Protein AF-A2FLR3-F1 (afdb_monomer_lite)

Organism: Trichomonas vaginalis (strain ATCC PRA-98 / G3) (NCBI:txid412133)

pLDDT: mean 77.55, std 14.6, range [43.09, 94.75]

Foldseek 3Di:
DPDWDFDVVCCVPPAAALQCCVPPQVVPDPPPDADVQKDKAWQWKDAPPDDIDGSVRSPDPVRGGGGRLQIKIKIFTDHPNDGPWIWIQHNRIIDTDDDPVRVVVVVVVVVVVVVVVVVVVVVQQWDADPVQGIAGDDDPPDDDPDPRPDPVNVVCVVVVVVVVVVVVVVVVQVVCVVVPHHDD

Structure (mmCIF, N/CA/C/O backbone):
data_AF-A2FLR3-F1
#
_entry.id   AF-A2FLR3-F1
#
loop_
_atom_site.group_PDB
_atom_site.id
_atom_site.type_symbol
_atom_site.label_atom_id
_atom_site.label_alt_id
_atom_site.label_comp_id
_atom_site.label_asym_id
_atom_site.label_entity_id
_atom_site.label_seq_id
_atom_site.pdbx_PDB_ins_code
_atom_site.Cartn_x
_atom_site.Cartn_y
_atom_site.Cartn_z
_atom_site.occupancy
_atom_site.B_iso_or_equiv
_atom_site.auth_seq_id
_atom_site.auth_comp_id
_atom_site.auth_asym_id
_atom_site.auth_atom_id
_atom_site.pdbx_PDB_model_num
ATOM 1 N N . MET A 1 1 ? 11.514 -4.365 -0.096 1.00 46.22 1 MET A N 1
ATOM 2 C CA . MET A 1 1 ? 10.081 -4.037 0.015 1.00 46.22 1 MET A CA 1
ATOM 3 C C . MET A 1 1 ? 9.521 -4.965 1.061 1.00 46.22 1 MET A C 1
ATOM 5 O O . MET A 1 1 ? 9.574 -6.170 0.849 1.00 46.22 1 MET A O 1
ATOM 9 N N . GLU A 1 2 ? 9.100 -4.431 2.200 1.00 57.28 2 GLU A N 1
ATOM 10 C CA . GLU A 1 2 ? 8.318 -5.211 3.159 1.00 57.28 2 GLU A CA 1
ATOM 11 C C . GLU A 1 2 ? 7.009 -5.604 2.456 1.00 57.28 2 GLU A C 1
ATOM 13 O O . GLU A 1 2 ? 6.300 -4.742 1.938 1.00 57.28 2 GLU A O 1
ATOM 18 N N . GLY A 1 3 ? 6.777 -6.909 2.297 1.00 79.38 3 GLY A N 1
ATOM 19 C CA . GLY A 1 3 ? 5.614 -7.445 1.586 1.00 79.38 3 GLY A CA 1
ATOM 20 C C . GLY A 1 3 ? 4.343 -7.341 2.424 1.00 79.38 3 GLY A C 1
ATOM 21 O O . GLY A 1 3 ? 4.436 -7.254 3.641 1.00 79.38 3 GLY A O 1
ATOM 22 N N . ALA A 1 4 ? 3.180 -7.370 1.766 1.00 88.12 4 ALA A N 1
ATOM 23 C CA . ALA A 1 4 ? 1.869 -7.306 2.411 1.00 88.12 4 ALA A CA 1
ATOM 24 C C . ALA A 1 4 ? 1.759 -8.268 3.605 1.00 88.12 4 ALA A C 1
ATOM 26 O O . ALA A 1 4 ? 2.138 -9.437 3.493 1.00 88.12 4 ALA A O 1
ATOM 27 N N . PHE A 1 5 ? 1.199 -7.794 4.717 1.00 93.00 5 PHE A N 1
ATOM 28 C CA . PHE A 1 5 ? 0.951 -8.614 5.902 1.00 93.00 5 PHE A CA 1
ATOM 29 C C . PHE A 1 5 ? -0.518 -9.037 5.974 1.00 93.00 5 PHE A C 1
ATOM 31 O O . PHE A 1 5 ? -1.405 -8.248 5.661 1.00 93.00 5 PHE A O 1
ATOM 38 N N . ILE A 1 6 ? -0.787 -10.269 6.405 1.00 93.94 6 ILE A N 1
ATOM 39 C CA . ILE A 1 6 ? -2.142 -10.749 6.691 1.00 93.94 6 ILE A CA 1
ATOM 40 C C . ILE A 1 6 ? -2.100 -11.754 7.840 1.00 93.94 6 ILE A C 1
ATOM 42 O O . ILE A 1 6 ? -1.300 -12.691 7.813 1.00 93.94 6 ILE A O 1
ATOM 46 N N . ASN A 1 7 ? -2.996 -11.596 8.813 1.00 93.31 7 ASN A N 1
ATOM 47 C CA . ASN A 1 7 ? -3.210 -12.590 9.859 1.00 93.31 7 ASN A CA 1
ATOM 48 C C . ASN A 1 7 ? -4.531 -13.328 9.596 1.00 93.31 7 ASN A C 1
ATOM 50 O O . ASN A 1 7 ? -5.607 -12.902 10.012 1.00 93.31 7 ASN A O 1
ATOM 54 N N . LYS A 1 8 ? -4.445 -14.437 8.851 1.00 92.50 8 LYS A N 1
ATOM 55 C CA . LYS A 1 8 ? -5.622 -15.222 8.443 1.00 92.50 8 LYS A CA 1
ATOM 56 C C . LYS A 1 8 ? -6.317 -15.905 9.618 1.00 92.50 8 LYS A C 1
ATOM 58 O O . LYS A 1 8 ? -7.529 -16.069 9.571 1.00 92.50 8 LYS A O 1
ATOM 63 N N . GLU A 1 9 ? -5.560 -16.309 10.635 1.00 93.81 9 GLU A N 1
ATOM 64 C CA . GLU A 1 9 ? -6.104 -16.975 11.821 1.00 93.81 9 GLU A CA 1
ATOM 65 C C . GLU A 1 9 ? -6.999 -16.016 12.603 1.00 93.81 9 GLU A C 1
ATOM 67 O O . GLU A 1 9 ? -8.132 -16.367 12.922 1.00 93.81 9 GLU A O 1
ATOM 72 N N . PHE A 1 10 ? -6.538 -14.777 12.800 1.00 93.44 10 PHE A N 1
ATOM 73 C CA . PHE A 1 10 ? -7.336 -13.728 13.429 1.00 93.44 10 PHE A CA 1
ATOM 74 C C . PHE A 1 10 ? -8.646 -13.474 12.674 1.00 93.44 10 PHE A C 1
ATOM 76 O O . PHE A 1 10 ? -9.721 -13.505 13.267 1.00 93.44 10 PHE A O 1
ATOM 83 N N . ILE A 1 11 ? -8.571 -13.299 11.350 1.00 91.19 11 ILE A N 1
ATOM 84 C CA . ILE A 1 11 ? -9.755 -13.052 10.510 1.00 91.19 11 ILE A CA 1
ATOM 85 C C . ILE A 1 11 ? -10.752 -14.219 10.600 1.00 91.19 11 ILE A C 1
ATOM 87 O O . ILE A 1 11 ? -11.957 -14.000 10.632 1.00 91.19 11 ILE A O 1
ATOM 91 N N . GLN A 1 12 ? -10.273 -15.464 10.663 1.00 91.88 12 GLN A N 1
ATOM 92 C CA . GLN A 1 12 ? -11.145 -16.639 10.771 1.00 91.88 12 GLN A CA 1
ATOM 93 C C . GLN A 1 12 ? -11.797 -16.791 12.151 1.00 91.88 12 GLN A C 1
ATOM 95 O O . GLN A 1 12 ? -12.900 -17.329 12.231 1.00 91.88 12 GLN A O 1
ATOM 100 N N . GLN A 1 13 ? -11.120 -16.370 13.221 1.00 92.19 13 GLN A N 1
ATOM 101 C CA . GLN A 1 13 ? -11.588 -16.549 14.598 1.00 92.19 13 GLN A CA 1
ATOM 102 C C . GLN A 1 13 ? -12.452 -15.385 15.087 1.00 92.19 13 GLN A C 1
ATOM 104 O O . GLN A 1 13 ? -13.499 -15.617 15.688 1.00 92.19 13 GLN A O 1
ATOM 109 N N . GLU A 1 14 ? -12.020 -14.150 14.833 1.00 89.19 14 GLU A N 1
ATOM 110 C CA . GLU A 1 14 ? -12.657 -12.939 15.364 1.00 89.19 14 GLU A CA 1
ATOM 111 C C . GLU A 1 14 ? -13.408 -12.135 14.297 1.00 89.19 14 GLU A C 1
ATOM 113 O O . GLU A 1 14 ? -14.287 -11.340 14.630 1.00 89.19 14 GLU A O 1
ATOM 118 N N . GLY A 1 15 ? -13.087 -12.343 13.015 1.00 90.81 15 GLY A N 1
ATOM 119 C CA . GLY A 1 15 ? -13.490 -11.438 11.941 1.00 90.81 15 GLY A CA 1
ATOM 120 C C . GLY A 1 15 ? -12.783 -10.084 12.041 1.00 90.81 15 GLY A C 1
ATOM 121 O O . GLY A 1 15 ? -12.288 -9.681 13.093 1.00 90.81 15 GLY A O 1
ATOM 122 N N . LEU A 1 16 ? -12.714 -9.354 10.937 1.00 92.25 16 LEU A N 1
ATOM 123 C CA . LEU A 1 16 ? -12.139 -8.017 10.881 1.00 92.25 16 LEU A CA 1
ATOM 124 C C . LEU A 1 16 ? -13.260 -6.982 10.897 1.00 92.25 16 LEU A C 1
ATOM 126 O O . LEU A 1 16 ? -14.086 -6.917 9.988 1.00 92.25 16 LEU A O 1
ATOM 130 N N . THR A 1 17 ? -13.266 -6.141 11.921 1.00 92.25 17 THR A N 1
ATOM 131 C CA . THR A 1 17 ? -14.243 -5.071 12.140 1.00 92.25 17 THR A CA 1
ATOM 132 C C . THR A 1 17 ? -13.534 -3.739 12.351 1.00 92.25 17 THR A C 1
ATOM 134 O O . THR A 1 17 ? -12.338 -3.692 12.633 1.00 92.25 17 THR A O 1
ATOM 137 N N . LEU A 1 18 ? -14.262 -2.627 12.240 1.00 89.00 18 LEU A N 1
ATOM 138 C CA . LEU A 1 18 ? -13.687 -1.305 12.517 1.00 89.00 18 LEU A CA 1
ATOM 139 C C . LEU A 1 18 ? -13.221 -1.133 13.968 1.00 89.00 18 LEU A C 1
ATOM 141 O O . LEU A 1 18 ? -12.326 -0.332 14.224 1.00 89.00 18 LEU A O 1
ATOM 145 N N . GLU A 1 19 ? -13.796 -1.882 14.905 1.00 90.69 19 GLU A N 1
ATOM 146 C CA . GLU A 1 19 ? -13.377 -1.869 16.305 1.00 90.69 19 GLU A CA 1
ATOM 147 C C . GLU A 1 19 ? -12.031 -2.568 16.524 1.00 90.69 19 GLU A C 1
ATOM 149 O O . GLU A 1 19 ? -11.190 -2.045 17.253 1.00 90.69 19 GLU A O 1
ATOM 154 N N . ASN A 1 20 ? -11.807 -3.710 15.868 1.00 92.75 20 ASN A N 1
ATOM 155 C CA . ASN A 1 20 ? -10.639 -4.553 16.130 1.00 92.75 20 ASN A CA 1
ATOM 156 C C . ASN A 1 20 ? -9.479 -4.374 15.126 1.00 92.75 20 ASN A C 1
ATOM 158 O O . ASN A 1 20 ? -8.395 -4.935 15.312 1.00 92.75 20 ASN A O 1
ATOM 162 N N . ILE A 1 21 ? -9.682 -3.571 14.073 1.00 92.88 21 ILE A N 1
ATOM 163 C CA . ILE A 1 21 ? -8.701 -3.391 12.996 1.00 92.88 21 ILE A CA 1
ATOM 164 C C . ILE A 1 21 ? -7.421 -2.685 13.444 1.00 92.88 21 ILE A C 1
ATOM 166 O O . ILE A 1 21 ? -6.348 -3.038 12.964 1.00 92.88 21 ILE A O 1
ATOM 170 N N . ILE A 1 22 ? -7.508 -1.704 14.351 1.00 91.56 22 ILE A N 1
ATOM 171 C CA . ILE A 1 22 ? -6.315 -1.067 14.927 1.00 91.56 22 ILE A CA 1
ATOM 172 C C . ILE A 1 22 ? -5.752 -1.994 16.001 1.00 91.56 22 ILE A C 1
ATOM 174 O O . ILE A 1 22 ? -4.688 -2.573 15.806 1.00 91.56 22 ILE A O 1
ATOM 178 N N . HIS A 1 23 ? -6.501 -2.195 17.085 1.00 91.56 23 HIS A N 1
ATOM 179 C CA . HIS A 1 23 ? -6.148 -3.126 18.148 1.00 91.56 23 HIS A CA 1
ATOM 180 C C . HIS A 1 23 ? -7.171 -4.269 18.169 1.00 91.56 23 HIS A C 1
ATOM 182 O O . HIS A 1 23 ? -8.348 -3.993 18.387 1.00 91.56 23 HIS A O 1
ATOM 188 N N . PRO A 1 24 ? -6.764 -5.544 18.045 1.00 93.50 24 PRO A N 1
ATOM 189 C CA . PRO A 1 24 ? -5.384 -6.041 18.035 1.00 93.50 24 PRO A CA 1
ATOM 190 C C . PRO A 1 24 ? -4.807 -6.287 16.626 1.00 93.50 24 PRO A C 1
ATOM 192 O O . PRO A 1 24 ? -3.640 -6.663 16.508 1.00 93.50 24 PRO A O 1
ATOM 195 N N . TYR A 1 25 ? -5.590 -6.126 15.551 1.00 94.75 25 TYR A N 1
ATOM 196 C CA . TYR A 1 25 ? -5.190 -6.627 14.232 1.00 94.75 25 TYR A CA 1
ATOM 197 C C . TYR A 1 25 ? -3.946 -5.930 13.662 1.00 94.75 25 TYR A C 1
ATOM 199 O O . TYR A 1 25 ? -2.953 -6.600 13.362 1.00 94.75 25 TYR A O 1
ATOM 207 N N . PHE A 1 26 ? -3.962 -4.600 13.532 1.00 93.19 26 PHE A N 1
ATOM 208 C CA . PHE A 1 26 ? -2.826 -3.844 13.001 1.00 93.19 26 PHE A CA 1
ATOM 209 C C . PHE A 1 26 ? -1.605 -3.923 13.923 1.00 93.19 26 PHE A C 1
ATOM 211 O O . PHE A 1 26 ? -0.481 -4.018 13.428 1.00 93.19 26 PHE A O 1
ATOM 218 N N . GLU A 1 27 ? -1.811 -3.963 15.242 1.00 93.00 27 GLU A N 1
ATOM 219 C CA . GLU A 1 27 ? -0.726 -4.112 16.224 1.00 93.00 27 GLU A CA 1
ATOM 220 C C . GLU A 1 27 ? 0.032 -5.439 16.097 1.00 93.00 27 GLU A C 1
ATOM 222 O O . GLU A 1 27 ? 1.224 -5.503 16.391 1.00 93.00 27 GLU A O 1
ATOM 227 N N . SER A 1 28 ? -0.624 -6.489 15.594 1.00 92.00 28 SER A N 1
ATOM 228 C CA . SER A 1 28 ? 0.034 -7.769 15.297 1.00 92.00 28 SER A CA 1
ATOM 229 C C . SER A 1 28 ? 0.946 -7.728 14.061 1.00 92.00 28 SER A C 1
ATOM 231 O O . SER A 1 28 ? 1.683 -8.681 13.794 1.00 92.00 28 SER A O 1
ATOM 233 N N . SER A 1 29 ? 0.897 -6.643 13.283 1.00 92.38 29 SER A N 1
ATOM 234 C CA . SER A 1 29 ? 1.642 -6.506 12.036 1.00 92.38 29 SER A CA 1
ATOM 235 C C . SER A 1 29 ? 3.086 -6.034 12.262 1.00 92.38 29 SER A C 1
ATOM 237 O O . SER A 1 29 ? 3.364 -5.286 13.199 1.00 92.38 29 SER A O 1
ATOM 239 N N . PRO A 1 30 ? 4.029 -6.372 11.360 1.00 91.25 30 PRO A N 1
ATOM 240 C CA . PRO A 1 30 ? 5.411 -5.886 11.436 1.00 91.25 30 PRO A CA 1
ATOM 241 C C . PRO A 1 30 ? 5.537 -4.366 11.225 1.00 91.25 30 PRO A C 1
ATOM 243 O O . PRO A 1 30 ? 6.609 -3.801 11.458 1.00 91.25 30 PRO A O 1
ATOM 246 N N . TYR A 1 31 ? 4.461 -3.719 10.765 1.00 90.00 31 TYR A N 1
ATOM 247 C CA . TYR A 1 31 ? 4.386 -2.280 10.538 1.00 90.00 31 TYR A CA 1
ATOM 248 C C . TYR A 1 31 ? 4.074 -1.497 11.809 1.00 90.00 31 TYR A C 1
ATOM 250 O O . TYR A 1 31 ? 4.318 -0.294 11.850 1.00 90.00 31 TYR A O 1
ATOM 258 N N . TYR A 1 32 ? 3.567 -2.156 12.853 1.00 89.62 32 TYR A N 1
ATOM 259 C CA . TYR A 1 32 ? 3.281 -1.494 14.114 1.00 89.62 32 TYR A CA 1
ATOM 260 C C . TYR A 1 32 ? 4.576 -1.172 14.866 1.00 89.62 32 TYR A C 1
ATOM 262 O O . TYR A 1 32 ? 5.148 -1.996 15.582 1.00 89.62 32 TYR A O 1
ATOM 270 N N . LYS A 1 33 ? 5.061 0.053 14.666 1.00 86.81 33 LYS A N 1
ATOM 271 C CA . LYS A 1 33 ? 6.214 0.633 15.363 1.00 86.81 33 LYS A CA 1
ATOM 272 C C . LYS A 1 33 ? 5.883 2.076 15.746 1.00 86.81 33 LYS A C 1
ATOM 274 O O . LYS A 1 33 ? 6.486 2.985 15.182 1.00 86.81 33 LYS A O 1
ATOM 279 N N . PRO A 1 34 ? 4.918 2.288 16.660 1.00 78.62 34 PRO A N 1
ATOM 280 C CA . PRO A 1 34 ? 4.435 3.627 16.956 1.00 78.62 34 PRO A CA 1
ATOM 281 C C . PRO A 1 34 ? 5.584 4.510 17.444 1.00 78.62 34 PRO A C 1
ATOM 283 O O . PRO A 1 34 ? 6.275 4.185 18.420 1.00 78.62 34 PRO A O 1
ATOM 286 N N . GLU A 1 35 ? 5.785 5.646 16.777 1.00 83.56 35 GLU A N 1
ATOM 287 C CA . GLU A 1 35 ? 6.683 6.677 17.290 1.00 83.56 35 GLU A CA 1
ATOM 288 C C . GLU A 1 35 ? 6.153 7.203 18.633 1.00 83.56 35 GLU A C 1
ATOM 290 O O . GLU A 1 35 ? 4.944 7.240 18.880 1.00 83.56 35 GLU A O 1
ATOM 295 N N . ARG A 1 36 ? 7.046 7.615 19.543 1.00 82.62 36 ARG A N 1
ATOM 296 C CA . ARG A 1 36 ? 6.630 8.112 20.865 1.00 82.62 36 ARG A CA 1
ATOM 297 C C . ARG A 1 36 ? 5.698 9.316 20.713 1.00 82.62 36 ARG A C 1
ATOM 299 O O . ARG A 1 36 ? 6.125 10.374 20.267 1.00 82.62 36 ARG A O 1
ATOM 306 N N . GLY A 1 37 ? 4.454 9.158 21.164 1.00 82.94 37 GLY A N 1
ATOM 307 C CA . GLY A 1 37 ? 3.427 10.201 21.094 1.00 82.94 37 GLY A CA 1
ATOM 308 C C . GLY A 1 37 ? 2.601 10.199 19.805 1.00 82.94 37 GLY A C 1
ATOM 309 O O . GLY A 1 37 ? 1.695 11.024 19.691 1.00 82.94 37 GLY A O 1
ATOM 310 N N . SER A 1 38 ? 2.872 9.281 18.873 1.00 88.62 38 SER A N 1
ATOM 311 C CA . SER A 1 38 ? 2.012 9.048 17.713 1.00 88.62 38 SER A CA 1
ATOM 312 C C . SER A 1 38 ? 0.730 8.309 18.114 1.00 88.62 38 SER A C 1
ATOM 314 O O . SER A 1 38 ? 0.672 7.625 19.143 1.00 88.62 38 SER A O 1
ATOM 316 N N . LYS A 1 39 ? -0.319 8.469 17.308 1.00 91.06 39 LYS A N 1
ATOM 317 C CA . LYS A 1 39 ? -1.592 7.756 17.439 1.00 91.06 39 LYS A CA 1
ATOM 318 C C . LYS A 1 39 ? -2.014 7.207 16.087 1.00 91.06 39 LYS A C 1
ATOM 320 O O . LYS A 1 39 ? -1.785 7.845 15.065 1.00 91.06 39 LYS A O 1
ATOM 325 N N . LEU A 1 40 ? -2.657 6.046 16.104 1.00 91.50 40 LEU A N 1
ATOM 326 C CA . LEU A 1 40 ? -3.284 5.464 14.925 1.00 91.50 40 LEU A CA 1
ATOM 327 C C . LEU A 1 40 ? -4.763 5.831 14.904 1.00 91.50 40 LEU A C 1
ATOM 329 O O . LEU A 1 40 ? -5.468 5.633 15.896 1.00 91.50 40 LEU A O 1
ATOM 333 N N . GLU A 1 41 ? -5.232 6.337 13.772 1.00 91.25 41 GLU A N 1
ATOM 334 C CA . GLU A 1 41 ? -6.625 6.724 13.572 1.00 91.25 41 GLU A CA 1
ATOM 335 C C . GLU A 1 41 ? -7.137 6.201 12.231 1.00 91.25 41 GLU A C 1
ATOM 337 O O . GLU A 1 41 ? -6.412 6.165 11.237 1.00 91.25 41 GLU A O 1
ATOM 342 N N . ILE A 1 42 ? -8.405 5.791 12.182 1.00 90.50 42 ILE A N 1
ATOM 343 C CA . ILE A 1 42 ? -9.038 5.388 10.924 1.00 90.50 42 ILE A CA 1
ATOM 344 C C . ILE A 1 42 ? -9.539 6.647 10.221 1.00 90.50 42 ILE A C 1
ATOM 346 O O . ILE A 1 42 ? -10.457 7.314 10.701 1.00 90.50 42 ILE A O 1
ATOM 350 N N . SER A 1 43 ? -8.957 6.968 9.069 1.00 89.50 43 SER A N 1
ATOM 351 C CA . SER A 1 43 ? -9.338 8.149 8.286 1.00 89.50 43 SER A CA 1
ATOM 352 C C . SER A 1 43 ? -10.444 7.850 7.272 1.00 89.50 43 SER A C 1
ATOM 354 O O . SER A 1 43 ? -11.235 8.731 6.915 1.00 89.50 43 SER A O 1
ATOM 356 N N . PHE A 1 44 ? -10.529 6.596 6.828 1.00 89.31 44 PHE A N 1
ATOM 357 C CA . PHE A 1 44 ? -11.455 6.147 5.796 1.00 89.31 44 PHE A CA 1
ATOM 358 C C . PHE A 1 44 ? -11.788 4.667 5.973 1.00 89.31 44 PHE A C 1
ATOM 360 O O . PHE A 1 44 ? -10.890 3.858 6.204 1.00 89.31 44 PHE A O 1
ATOM 367 N N . ALA A 1 45 ? -13.053 4.298 5.772 1.00 89.69 45 ALA A N 1
ATOM 368 C CA . ALA A 1 45 ? -13.436 2.906 5.582 1.00 89.69 45 ALA A CA 1
ATOM 369 C C . ALA A 1 45 ? -14.512 2.751 4.508 1.00 89.69 45 ALA A C 1
ATOM 371 O O . ALA A 1 45 ? -15.442 3.545 4.405 1.00 89.69 45 ALA A O 1
ATOM 372 N N . GLN A 1 46 ? -14.417 1.680 3.736 1.00 91.19 46 GLN A N 1
ATOM 373 C CA . GLN A 1 46 ? -15.415 1.252 2.775 1.00 91.19 46 GLN A CA 1
ATOM 374 C C . GLN A 1 46 ? -15.597 -0.263 2.917 1.00 91.19 46 GLN A C 1
ATOM 376 O O . GLN A 1 46 ? -14.839 -1.038 2.327 1.00 91.19 46 GLN A O 1
ATOM 381 N N . PRO A 1 47 ? -16.578 -0.697 3.721 1.00 89.19 47 PRO A N 1
ATOM 382 C CA . PRO A 1 47 ? -16.958 -2.099 3.807 1.00 89.19 47 PRO A CA 1
ATOM 383 C C . PRO A 1 47 ? -17.482 -2.609 2.461 1.00 89.19 47 PRO A C 1
ATOM 385 O O . PRO A 1 47 ? -18.014 -1.842 1.650 1.00 89.19 47 PRO A O 1
ATOM 388 N N . HIS A 1 48 ? -17.373 -3.915 2.228 1.00 86.88 48 HIS A N 1
ATOM 389 C CA . HIS A 1 48 ? -17.887 -4.520 1.003 1.00 86.88 48 HIS A CA 1
ATOM 390 C C . HIS A 1 48 ? -19.401 -4.289 0.869 1.00 86.88 48 HIS A C 1
ATOM 392 O O . HIS A 1 48 ? -20.157 -4.495 1.817 1.00 86.88 48 HIS A O 1
ATOM 398 N N . GLY A 1 49 ? -19.848 -3.825 -0.301 1.00 82.38 49 GLY A N 1
ATOM 399 C CA . GLY A 1 49 ? -21.269 -3.574 -0.576 1.00 82.38 49 GLY A CA 1
ATOM 400 C C . GLY A 1 49 ? -21.910 -2.436 0.232 1.00 82.38 49 GLY A C 1
ATOM 401 O O . GLY A 1 49 ? -23.125 -2.268 0.160 1.00 82.38 49 GLY A O 1
ATOM 402 N N . SER A 1 50 ? -21.126 -1.652 0.981 1.00 82.31 50 SER A N 1
ATOM 403 C CA . SER A 1 50 ? -21.618 -0.554 1.823 1.00 82.31 50 SER A CA 1
ATOM 404 C C . SER A 1 50 ? -21.140 0.813 1.335 1.00 82.31 50 SER A C 1
ATOM 406 O O . SER A 1 50 ? -20.172 0.932 0.580 1.00 82.31 50 SER A O 1
ATOM 408 N N . ALA A 1 51 ? -21.829 1.867 1.779 1.00 83.50 51 ALA A N 1
ATOM 409 C CA . ALA A 1 51 ? -21.408 3.238 1.528 1.00 83.50 51 ALA A CA 1
ATOM 410 C C . ALA A 1 51 ? -20.075 3.550 2.227 1.00 83.50 51 ALA A C 1
ATOM 412 O O . ALA A 1 51 ? -19.712 2.948 3.237 1.00 83.50 51 ALA A O 1
ATOM 413 N N . VAL A 1 52 ? -19.361 4.529 1.677 1.00 85.94 52 VAL A N 1
ATOM 414 C CA . VAL A 1 52 ? -18.104 5.024 2.237 1.00 85.94 52 VAL A CA 1
ATOM 415 C C . VAL A 1 52 ? -18.357 5.700 3.585 1.00 85.94 52 VAL A C 1
ATOM 417 O O . VAL A 1 52 ? -19.210 6.581 3.702 1.00 85.94 52 VAL A O 1
ATOM 420 N N . LEU A 1 53 ? -17.564 5.325 4.585 1.00 85.75 53 LEU A N 1
ATOM 421 C CA . LEU A 1 53 ? -17.533 5.924 5.911 1.00 85.75 53 LEU A CA 1
ATOM 422 C C . LEU A 1 53 ? -16.331 6.870 6.006 1.00 85.75 53 LEU A C 1
ATOM 424 O O . LEU A 1 53 ? -15.173 6.458 5.924 1.00 85.75 53 LEU A O 1
ATOM 428 N N . SER A 1 54 ? -16.616 8.160 6.178 1.00 82.19 54 SER A N 1
ATOM 429 C CA . SER A 1 54 ? -15.604 9.184 6.451 1.00 82.19 54 SER A CA 1
ATOM 430 C C . SER A 1 54 ? -15.277 9.266 7.945 1.00 82.19 54 SER A C 1
ATOM 432 O O . SER A 1 54 ? -16.084 8.848 8.775 1.00 82.19 54 SER A O 1
ATOM 434 N N . ALA A 1 55 ? -14.138 9.872 8.302 1.00 76.06 55 ALA A N 1
ATOM 435 C CA . ALA A 1 55 ? -13.693 10.090 9.689 1.00 76.06 55 ALA A CA 1
ATOM 436 C C . ALA A 1 55 ? -14.799 10.560 10.659 1.00 76.06 55 ALA A C 1
ATOM 438 O O . ALA A 1 55 ? -14.900 10.065 11.778 1.00 76.06 55 ALA A O 1
ATOM 439 N N . ALA A 1 56 ? -15.693 11.452 10.217 1.00 75.38 56 ALA A N 1
ATOM 440 C CA . ALA A 1 56 ? -16.800 11.954 11.037 1.00 75.38 56 ALA A CA 1
ATOM 441 C C . ALA A 1 56 ? -17.861 10.889 11.386 1.00 75.38 56 ALA A C 1
ATOM 443 O O . ALA A 1 56 ? -18.562 11.016 12.387 1.00 75.38 56 ALA A O 1
ATOM 444 N N . HIS A 1 57 ? -18.004 9.857 10.555 1.00 76.75 57 HIS A N 1
ATOM 445 C CA . HIS A 1 57 ? -18.945 8.758 10.762 1.00 76.75 57 HIS A CA 1
ATOM 446 C C . HIS A 1 57 ? -18.302 7.611 11.539 1.00 76.75 57 HIS A C 1
ATOM 448 O O . HIS A 1 57 ? -18.981 6.958 12.320 1.00 76.75 57 HIS A O 1
ATOM 454 N N . LEU A 1 58 ? -16.994 7.407 11.397 1.00 78.94 58 LEU A N 1
ATOM 455 C CA . LEU A 1 58 ? -16.261 6.319 12.052 1.00 78.94 58 LEU A CA 1
ATOM 456 C C . LEU A 1 58 ? -16.297 6.383 13.588 1.00 78.94 58 LEU A C 1
ATOM 458 O O . LEU A 1 58 ? -16.171 5.358 14.249 1.00 78.94 58 LEU A O 1
ATOM 462 N N . SER A 1 59 ? -16.528 7.564 14.166 1.00 75.75 59 SER A N 1
ATOM 463 C CA . SER A 1 59 ? -16.670 7.748 15.615 1.00 75.75 59 SER A CA 1
ATOM 464 C C . SER A 1 59 ? -18.029 7.304 16.174 1.00 75.75 59 SER A C 1
ATOM 466 O O . SER A 1 59 ? -18.169 7.161 17.393 1.00 75.75 59 SER A O 1
ATOM 468 N N . LYS A 1 60 ? -19.040 7.070 15.323 1.00 81.00 60 LYS A N 1
ATOM 469 C CA . LYS A 1 60 ? -20.375 6.664 15.782 1.00 81.00 60 LYS A CA 1
ATOM 470 C C . LYS A 1 60 ? -20.364 5.201 16.244 1.00 81.00 60 LYS A C 1
ATOM 472 O O . LYS A 1 60 ? -19.810 4.347 15.552 1.00 81.00 60 LYS A O 1
ATOM 477 N N . PRO A 1 61 ? -21.034 4.875 17.364 1.00 79.12 61 PRO A N 1
ATOM 478 C CA . PRO A 1 61 ? -21.046 3.517 17.912 1.00 79.12 61 PRO A CA 1
ATOM 479 C C . PRO A 1 61 ? -21.656 2.489 16.950 1.00 79.12 61 PRO A C 1
ATOM 481 O O . PRO A 1 61 ? -21.220 1.345 16.929 1.00 79.12 61 PRO A O 1
ATOM 484 N N . GLU A 1 62 ? -22.603 2.910 16.109 1.00 83.00 62 GLU A N 1
ATOM 485 C CA . GLU A 1 62 ? -23.274 2.070 15.107 1.00 83.00 62 GLU A CA 1
ATOM 486 C C . GLU A 1 62 ? -22.318 1.488 14.056 1.00 83.00 62 GLU A C 1
ATOM 488 O O . GLU A 1 62 ? -22.605 0.446 13.474 1.00 83.00 62 GLU A O 1
ATOM 493 N N . HIS A 1 63 ? -21.178 2.140 13.810 1.00 81.94 63 HIS A N 1
ATOM 494 C CA . HIS A 1 63 ? -20.230 1.718 12.781 1.00 81.94 63 HIS A CA 1
ATOM 495 C C . HIS 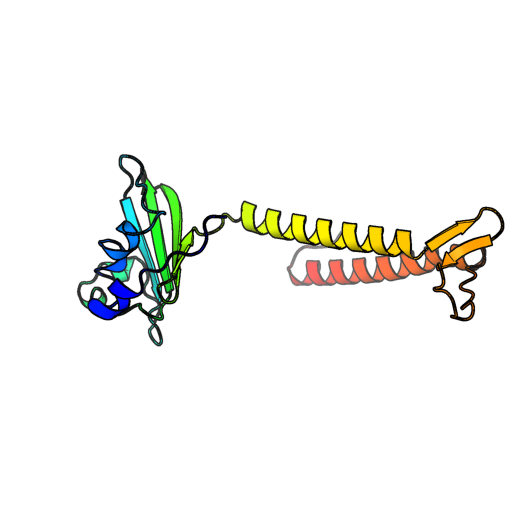A 1 63 ? -19.094 0.840 13.321 1.00 81.94 63 HIS A C 1
ATOM 497 O O . HIS A 1 63 ? -18.329 0.293 12.534 1.00 81.94 63 HIS A O 1
ATOM 503 N N . LYS A 1 64 ? -18.990 0.646 14.641 1.00 78.50 64 LYS A N 1
ATOM 504 C CA . LYS A 1 64 ? -17.888 -0.118 15.252 1.00 78.50 64 LYS A CA 1
ATOM 505 C C . LYS A 1 64 ? -17.924 -1.610 14.917 1.00 78.50 64 LYS A C 1
ATOM 507 O O . LYS A 1 64 ? -16.886 -2.196 14.630 1.00 78.50 64 LYS A O 1
ATOM 512 N N . SER A 1 65 ? -19.119 -2.196 14.873 1.00 82.69 65 SER A N 1
ATOM 513 C CA . SER A 1 65 ? -19.336 -3.620 14.581 1.00 82.69 65 SER A CA 1
ATOM 514 C C . SER A 1 65 ? -19.370 -3.952 13.086 1.00 82.69 65 SER A C 1
ATOM 516 O O . SER A 1 65 ? -19.633 -5.094 12.709 1.00 82.69 65 SER A O 1
ATOM 518 N N . VAL A 1 66 ? -19.129 -2.970 12.213 1.00 86.00 66 VAL A N 1
ATOM 519 C CA . VAL A 1 66 ? -19.150 -3.180 10.766 1.00 86.00 66 VAL A CA 1
ATOM 520 C C . VAL A 1 66 ? -17.949 -4.032 10.362 1.00 86.00 66 VAL A C 1
ATOM 522 O O . VAL A 1 66 ? -16.802 -3.645 10.593 1.00 86.00 66 VAL A O 1
ATOM 525 N N . SER A 1 67 ? -18.224 -5.183 9.741 1.00 87.31 67 SER A N 1
ATOM 526 C CA . SER A 1 67 ? -17.193 -6.048 9.162 1.00 87.31 67 SER A CA 1
ATOM 527 C C . SER A 1 67 ? -16.545 -5.375 7.952 1.00 87.31 67 SER A C 1
ATOM 529 O O . SER A 1 67 ? -17.216 -4.815 7.083 1.00 87.31 67 SER A O 1
ATOM 531 N N . VAL A 1 68 ? -15.220 -5.440 7.906 1.00 88.50 68 VAL A N 1
ATOM 532 C CA . VAL A 1 68 ? -14.356 -4.888 6.855 1.00 88.50 68 VAL A CA 1
ATOM 533 C C . VAL A 1 68 ? -13.421 -5.952 6.273 1.00 88.50 68 VAL A C 1
ATOM 535 O O . VAL A 1 68 ? -12.448 -5.618 5.600 1.00 88.50 68 VAL A O 1
ATOM 538 N N . ASP A 1 69 ? -13.752 -7.233 6.464 1.00 85.69 69 ASP A N 1
ATOM 539 C CA . ASP A 1 69 ? -12.994 -8.396 5.975 1.00 85.69 69 ASP A CA 1
ATOM 540 C C . ASP A 1 69 ? -12.671 -8.328 4.476 1.00 85.69 69 ASP A C 1
ATOM 542 O O . ASP A 1 69 ? -11.573 -8.672 4.052 1.00 85.69 69 ASP A O 1
ATOM 546 N N . GLN A 1 70 ? -13.635 -7.861 3.679 1.00 86.06 70 GLN A N 1
ATOM 547 C CA . GLN A 1 70 ? -13.549 -7.695 2.218 1.00 86.06 70 GLN A CA 1
ATOM 548 C C . GLN A 1 70 ? -13.634 -6.214 1.806 1.00 86.06 70 GLN A C 1
ATOM 550 O O . GLN A 1 70 ? -14.096 -5.861 0.716 1.00 86.06 70 GLN A O 1
ATOM 555 N N . GLY A 1 71 ? -13.303 -5.329 2.747 1.00 88.75 71 GLY A N 1
ATOM 556 C CA . GLY A 1 71 ? -13.387 -3.885 2.596 1.00 88.75 71 GLY A CA 1
ATOM 557 C C . GLY A 1 71 ? -12.032 -3.226 2.367 1.00 88.75 71 GLY A C 1
ATOM 558 O O . GLY A 1 71 ? -10.984 -3.871 2.293 1.00 88.75 71 GLY A O 1
ATOM 559 N N . LEU A 1 72 ? -12.078 -1.901 2.279 1.00 91.31 72 LEU A N 1
ATOM 560 C CA . LEU A 1 72 ? -10.918 -1.022 2.267 1.00 91.31 72 LEU A CA 1
ATOM 561 C C . LEU A 1 72 ? -10.946 -0.152 3.521 1.00 91.31 72 LEU A C 1
ATOM 563 O O . LEU A 1 72 ? -11.941 0.518 3.776 1.00 91.31 72 LEU A O 1
ATOM 567 N N . VAL A 1 73 ? -9.852 -0.105 4.267 1.00 92.38 73 VAL A N 1
ATOM 568 C CA . VAL A 1 73 ? -9.682 0.789 5.414 1.00 92.38 73 VAL A CA 1
ATOM 569 C C . VAL A 1 73 ? -8.342 1.500 5.295 1.00 92.38 73 VAL A C 1
ATOM 571 O O . VAL A 1 73 ? -7.345 0.897 4.904 1.00 92.38 73 VAL A O 1
ATOM 574 N N . VAL A 1 74 ? -8.317 2.792 5.608 1.00 92.62 74 VAL A N 1
ATOM 575 C CA . VAL A 1 74 ? -7.087 3.586 5.676 1.00 92.62 74 VAL A CA 1
ATOM 576 C C . VAL A 1 74 ? -6.840 3.970 7.125 1.00 92.62 74 VAL A C 1
ATOM 578 O O . VAL A 1 74 ? -7.713 4.540 7.783 1.00 92.62 74 VAL A O 1
ATOM 581 N N . ILE A 1 75 ? -5.645 3.638 7.598 1.00 92.62 75 ILE A N 1
ATOM 582 C CA . ILE A 1 75 ? -5.156 3.952 8.935 1.00 92.62 75 ILE A CA 1
ATOM 583 C C . ILE A 1 75 ? -4.067 5.009 8.782 1.00 92.62 75 ILE A C 1
ATOM 585 O O . ILE A 1 75 ? -3.103 4.814 8.039 1.00 92.62 75 ILE A O 1
ATOM 589 N N . ASP A 1 76 ? -4.226 6.117 9.488 1.00 91.94 76 ASP A N 1
ATOM 590 C CA . ASP A 1 76 ? -3.274 7.216 9.533 1.00 91.94 76 ASP A CA 1
ATOM 591 C C . ASP A 1 76 ? -2.503 7.155 10.853 1.00 91.94 76 ASP A C 1
ATOM 593 O O . ASP A 1 76 ? -3.095 6.993 11.919 1.00 91.94 76 ASP A O 1
ATOM 597 N N . GLU A 1 77 ? -1.184 7.304 10.783 1.00 91.75 77 GLU A N 1
ATOM 598 C CA . GLU A 1 77 ? -0.332 7.523 11.948 1.00 91.75 77 GLU A CA 1
ATOM 599 C C . GLU A 1 77 ? -0.088 9.022 12.102 1.00 91.75 77 GLU A C 1
ATOM 601 O O . GLU A 1 77 ? 0.505 9.661 11.227 1.00 91.75 77 GLU A O 1
ATOM 606 N N . VAL A 1 78 ? -0.589 9.581 13.201 1.00 90.94 78 VAL A N 1
ATOM 607 C CA . VAL A 1 78 ? -0.643 11.020 13.457 1.00 90.94 78 VAL A CA 1
ATOM 608 C C . VAL A 1 78 ? 0.252 11.375 14.641 1.00 90.94 78 VAL A C 1
ATOM 610 O O . VAL A 1 78 ? 0.097 10.821 15.729 1.00 90.94 78 VAL A O 1
ATOM 613 N N . LEU A 1 79 ? 1.147 12.344 14.458 1.00 91.88 79 LEU A N 1
ATOM 614 C CA . LEU A 1 79 ? 1.953 12.960 15.517 1.00 91.88 79 LEU A CA 1
ATOM 615 C C . LEU A 1 79 ? 1.770 14.472 15.441 1.00 91.88 79 LEU A C 1
ATOM 617 O O . LEU A 1 79 ? 1.944 15.062 14.383 1.00 91.88 79 LEU A O 1
ATOM 621 N N . ASN A 1 80 ? 1.424 15.116 16.557 1.00 89.25 80 ASN A N 1
ATOM 622 C CA . ASN A 1 80 ? 1.222 16.572 16.610 1.00 89.25 80 ASN A CA 1
ATOM 623 C C . ASN A 1 80 ? 0.256 17.114 15.527 1.00 89.25 80 ASN A C 1
ATOM 625 O O . ASN A 1 80 ? 0.458 18.211 15.018 1.00 89.25 80 ASN A O 1
ATOM 629 N N . ASN A 1 81 ? -0.797 16.355 15.194 1.00 87.19 81 ASN A N 1
ATOM 630 C CA . ASN A 1 81 ? -1.761 16.622 14.109 1.00 87.19 81 ASN A CA 1
ATOM 631 C C . ASN A 1 81 ? -1.205 16.528 12.675 1.00 87.19 81 ASN A C 1
ATOM 633 O O . ASN A 1 81 ? -1.916 16.867 11.728 1.00 87.19 81 ASN A O 1
ATOM 637 N N . GLU A 1 82 ? 0.018 16.038 12.488 1.00 88.88 82 GLU A N 1
ATOM 638 C CA . GLU A 1 82 ? 0.588 15.750 11.173 1.00 88.88 82 GLU A CA 1
ATOM 639 C C . GLU A 1 82 ? 0.560 14.246 10.895 1.00 88.88 82 GLU A C 1
ATOM 641 O O . GLU A 1 82 ? 0.865 13.431 11.766 1.00 88.88 82 GLU A O 1
ATOM 646 N N . ILE A 1 83 ? 0.185 13.872 9.669 1.00 88.69 83 ILE A N 1
ATOM 647 C CA . ILE A 1 83 ? 0.162 12.473 9.234 1.00 88.69 83 ILE A CA 1
ATOM 648 C C . ILE A 1 83 ? 1.577 12.084 8.806 1.00 88.69 83 ILE A C 1
ATOM 650 O O . ILE A 1 83 ? 2.054 12.544 7.766 1.00 88.69 83 ILE A O 1
ATOM 654 N N . ILE A 1 84 ? 2.231 11.225 9.587 1.00 89.56 84 ILE A N 1
ATOM 655 C CA . ILE A 1 84 ? 3.584 10.732 9.295 1.00 89.56 84 ILE A CA 1
ATOM 656 C C . ILE A 1 84 ? 3.522 9.566 8.311 1.00 89.56 84 ILE A C 1
ATOM 658 O O . ILE A 1 84 ? 4.287 9.507 7.346 1.00 89.56 84 ILE A O 1
ATOM 662 N N . ALA A 1 85 ? 2.600 8.635 8.550 1.00 89.12 85 ALA A N 1
ATOM 663 C CA . ALA A 1 85 ? 2.459 7.428 7.756 1.00 89.12 85 ALA A CA 1
ATOM 664 C C . ALA A 1 85 ? 0.989 7.124 7.475 1.00 89.12 85 ALA A C 1
ATOM 666 O O . ALA A 1 85 ? 0.084 7.510 8.214 1.00 89.12 85 ALA A O 1
ATOM 667 N N . LYS A 1 86 ? 0.761 6.423 6.367 1.00 91.88 86 LYS A N 1
ATOM 668 C CA . LYS A 1 86 ? -0.546 5.896 5.992 1.00 91.88 86 LYS A CA 1
ATOM 669 C C . LYS A 1 86 ? -0.408 4.417 5.704 1.00 91.88 86 LYS A C 1
ATOM 671 O O . LYS A 1 86 ? 0.531 3.996 5.025 1.00 91.88 86 LYS A O 1
ATOM 676 N N . TYR A 1 87 ? -1.380 3.652 6.159 1.00 92.69 87 TYR A N 1
ATOM 677 C CA . TYR A 1 87 ? -1.478 2.225 5.924 1.00 92.69 87 TYR A CA 1
ATOM 678 C C . TYR A 1 87 ? -2.836 1.916 5.314 1.00 92.69 87 TYR A C 1
ATOM 680 O O . TYR A 1 87 ? -3.850 2.529 5.643 1.00 92.69 87 TYR A O 1
ATOM 688 N N . ILE A 1 88 ? -2.843 0.973 4.385 1.00 92.50 88 ILE A N 1
ATOM 689 C CA . ILE A 1 88 ? -4.026 0.530 3.666 1.00 92.50 88 ILE A CA 1
ATOM 690 C C . ILE A 1 88 ? -4.291 -0.904 4.092 1.00 92.50 88 ILE A C 1
ATOM 692 O O . ILE A 1 88 ? -3.431 -1.766 3.924 1.00 92.50 88 ILE A O 1
ATOM 696 N N . VAL A 1 89 ? -5.486 -1.158 4.610 1.00 92.50 89 VAL A N 1
ATOM 697 C CA . VAL A 1 89 ? -5.998 -2.502 4.845 1.00 92.50 89 VAL A CA 1
ATOM 698 C C . VAL A 1 89 ? -7.009 -2.811 3.754 1.00 92.50 89 VAL A C 1
ATOM 700 O O . VAL A 1 89 ? -8.020 -2.123 3.637 1.00 92.50 89 VAL A O 1
ATOM 703 N N . LYS A 1 90 ? -6.733 -3.811 2.922 1.00 92.56 90 LYS A N 1
ATOM 704 C CA . LYS A 1 90 ? -7.623 -4.225 1.837 1.00 92.56 90 LYS A CA 1
ATOM 705 C C . LYS A 1 90 ? -7.788 -5.733 1.850 1.00 92.56 90 LYS A C 1
ATOM 707 O O . LYS A 1 90 ? -6.791 -6.441 1.739 1.00 92.56 90 LYS A O 1
ATOM 712 N N . ASP A 1 91 ? -9.024 -6.212 1.939 1.00 90.75 91 ASP A N 1
ATOM 713 C CA . ASP A 1 91 ? -9.329 -7.650 1.965 1.00 90.75 91 ASP A CA 1
ATOM 714 C C . ASP A 1 91 ? -8.529 -8.393 3.063 1.00 90.75 91 ASP A C 1
ATOM 716 O O . ASP A 1 91 ? -7.962 -9.465 2.846 1.00 90.75 91 ASP A O 1
ATOM 720 N N . GLY A 1 92 ? -8.363 -7.739 4.219 1.00 89.81 92 GLY A N 1
ATOM 721 C CA . GLY A 1 92 ? -7.510 -8.188 5.322 1.00 89.81 92 GLY A CA 1
ATOM 722 C C . GLY A 1 92 ? -6.005 -7.942 5.142 1.00 89.81 92 GLY A C 1
ATOM 723 O O . GLY A 1 92 ? -5.262 -7.997 6.116 1.00 89.81 92 GLY A O 1
ATOM 724 N N . TYR A 1 93 ? -5.506 -7.617 3.953 1.00 93.44 93 TYR A N 1
ATOM 725 C CA . TYR A 1 93 ? -4.082 -7.344 3.746 1.00 93.44 93 TYR A CA 1
ATOM 726 C C . TYR A 1 93 ? -3.697 -5.942 4.201 1.00 93.44 93 TYR A C 1
ATOM 728 O O . TYR A 1 93 ? -4.255 -4.964 3.714 1.00 93.44 93 TYR A O 1
ATOM 736 N N . ILE A 1 94 ? -2.685 -5.840 5.059 1.00 93.94 94 ILE A N 1
ATOM 737 C CA . ILE A 1 94 ? -2.081 -4.579 5.488 1.00 93.94 94 ILE A CA 1
ATOM 738 C C . ILE A 1 94 ? -0.913 -4.240 4.562 1.00 93.94 94 ILE A C 1
ATOM 740 O O . ILE A 1 94 ? -0.018 -5.059 4.328 1.00 93.94 94 ILE A O 1
ATOM 744 N N . LEU A 1 95 ? -0.926 -3.016 4.044 1.00 92.12 95 LEU A N 1
ATOM 745 C CA . LEU A 1 95 ? 0.055 -2.470 3.117 1.00 92.12 95 LEU A CA 1
ATOM 746 C C . LEU A 1 95 ? 0.470 -1.065 3.577 1.00 92.12 95 LEU A C 1
ATOM 748 O O . LEU A 1 95 ? -0.405 -0.235 3.826 1.00 92.12 95 LEU A O 1
ATOM 752 N N . PRO A 1 96 ? 1.768 -0.733 3.630 1.00 90.25 96 PRO A N 1
ATOM 753 C CA . PRO A 1 96 ? 2.186 0.652 3.785 1.00 90.25 96 PRO A CA 1
ATOM 754 C C . PRO A 1 96 ? 1.810 1.423 2.516 1.00 90.25 96 PRO A C 1
ATOM 756 O O . PRO A 1 96 ? 2.089 0.980 1.395 1.00 90.25 96 PRO A O 1
ATOM 759 N N . ALA A 1 97 ? 1.162 2.574 2.672 1.00 85.56 97 ALA A N 1
ATOM 760 C CA . ALA A 1 97 ? 0.802 3.404 1.536 1.00 85.56 97 ALA A CA 1
ATOM 761 C C . ALA A 1 97 ? 2.083 3.984 0.910 1.00 85.56 97 ALA A C 1
ATOM 763 O O . ALA A 1 97 ? 2.888 4.610 1.608 1.00 85.56 97 ALA A O 1
ATOM 7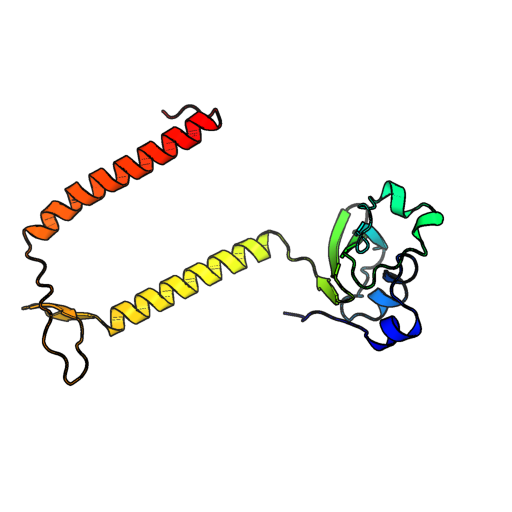64 N N . PRO A 1 98 ? 2.307 3.804 -0.403 1.00 79.62 98 PRO A N 1
ATOM 765 C CA . PRO A 1 98 ? 3.455 4.407 -1.053 1.00 79.62 98 PRO A CA 1
ATOM 766 C C . PRO A 1 98 ? 3.297 5.927 -1.050 1.00 79.62 98 PRO A C 1
ATOM 768 O O . PRO A 1 98 ? 2.244 6.460 -1.400 1.00 79.62 98 PRO A O 1
ATOM 771 N N . THR A 1 99 ? 4.369 6.641 -0.719 1.00 78.06 99 THR A N 1
ATOM 772 C CA . THR A 1 99 ? 4.414 8.086 -0.946 1.00 78.06 99 THR A CA 1
ATOM 773 C C . THR A 1 99 ? 4.305 8.377 -2.445 1.00 78.06 99 THR A C 1
ATOM 775 O O . THR A 1 99 ? 4.740 7.584 -3.288 1.00 78.06 99 THR A O 1
ATOM 778 N N . PHE A 1 100 ? 3.751 9.538 -2.803 1.00 74.06 100 PHE A N 1
ATOM 779 C CA . PHE A 1 100 ? 3.626 9.958 -4.204 1.00 74.06 100 PHE A CA 1
ATOM 780 C C . PHE A 1 100 ? 4.976 9.931 -4.939 1.00 74.06 100 PHE A C 1
ATOM 782 O O . PHE A 1 100 ? 5.064 9.473 -6.079 1.00 74.06 100 PHE A O 1
ATOM 789 N N . TYR A 1 101 ? 6.048 10.325 -4.242 1.00 66.25 101 TYR A N 1
ATOM 790 C CA . TYR A 1 101 ? 7.415 10.240 -4.745 1.00 66.25 101 TYR A CA 1
ATOM 791 C C . TYR A 1 101 ? 7.812 8.804 -5.109 1.00 66.25 101 TYR A C 1
ATOM 793 O O . TYR A 1 101 ? 8.294 8.572 -6.215 1.00 66.25 101 TYR A O 1
ATOM 801 N N . ASN A 1 102 ? 7.556 7.828 -4.232 1.00 75.06 102 ASN A N 1
ATOM 802 C CA . ASN A 1 102 ? 7.881 6.422 -4.493 1.00 75.06 102 ASN A CA 1
ATOM 803 C C . ASN A 1 102 ? 7.113 5.873 -5.701 1.00 75.06 102 ASN A C 1
ATOM 805 O O . ASN A 1 102 ? 7.664 5.103 -6.490 1.00 75.06 102 ASN A O 1
ATOM 809 N N . LEU A 1 103 ? 5.859 6.296 -5.875 1.00 77.56 103 LEU A N 1
ATOM 810 C CA . LEU A 1 103 ? 5.033 5.884 -7.007 1.00 77.56 103 LEU A CA 1
ATOM 811 C C . LEU A 1 103 ? 5.580 6.432 -8.332 1.00 77.56 103 LEU A C 1
ATOM 813 O O . LEU A 1 103 ? 5.741 5.671 -9.291 1.00 77.56 103 LEU A O 1
ATOM 817 N N . ILE A 1 104 ? 5.908 7.726 -8.387 1.00 73.31 104 ILE A N 1
ATOM 818 C CA . ILE A 1 104 ? 6.503 8.336 -9.583 1.00 73.31 104 ILE A CA 1
ATOM 819 C C . ILE A 1 104 ? 7.884 7.749 -9.856 1.00 73.31 104 ILE A C 1
ATOM 821 O O . ILE A 1 104 ? 8.141 7.307 -10.975 1.00 73.31 104 ILE A O 1
ATOM 825 N N . ALA A 1 105 ? 8.758 7.701 -8.849 1.00 74.06 105 ALA A N 1
ATOM 826 C CA . ALA A 1 105 ? 10.109 7.172 -8.991 1.00 74.06 105 ALA A CA 1
ATOM 827 C C . ALA A 1 105 ? 10.083 5.724 -9.503 1.00 74.06 105 ALA A C 1
ATOM 829 O O . ALA A 1 105 ? 10.817 5.386 -10.430 1.00 74.06 105 ALA A O 1
ATOM 830 N N . GLY A 1 106 ? 9.179 4.886 -8.982 1.00 76.94 106 GLY A N 1
ATOM 831 C CA . GLY A 1 106 ? 8.986 3.517 -9.461 1.00 76.94 106 GLY A CA 1
ATOM 832 C C . GLY A 1 106 ? 8.588 3.451 -10.939 1.00 76.94 106 GLY A C 1
ATOM 833 O O . GLY A 1 106 ? 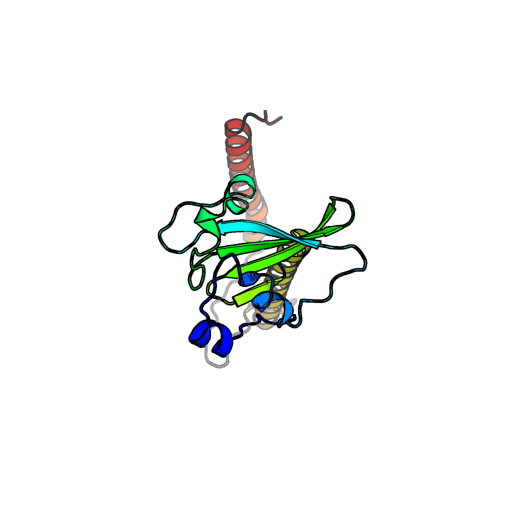9.166 2.670 -11.700 1.00 76.94 106 GLY A O 1
ATOM 834 N N . ARG A 1 107 ? 7.652 4.305 -11.375 1.00 80.75 107 ARG A N 1
ATOM 835 C CA . ARG A 1 107 ? 7.239 4.386 -12.787 1.00 80.75 107 ARG A CA 1
ATOM 836 C C . ARG A 1 107 ? 8.374 4.867 -13.688 1.00 80.75 107 ARG A C 1
ATOM 838 O O . ARG A 1 107 ? 8.639 4.227 -14.702 1.00 80.75 107 ARG A O 1
ATOM 845 N N . VAL A 1 108 ? 9.074 5.935 -13.305 1.00 81.25 108 VAL A N 1
ATOM 846 C CA . VAL A 1 108 ? 10.205 6.487 -14.070 1.00 81.25 108 VAL A CA 1
ATOM 847 C C . VAL A 1 108 ? 11.317 5.450 -14.212 1.00 81.25 108 VAL A C 1
ATOM 849 O O . VAL A 1 108 ? 11.759 5.174 -15.326 1.00 81.25 108 VAL A O 1
ATOM 852 N N . CYS A 1 109 ? 11.717 4.805 -13.116 1.00 82.38 109 CYS A N 1
ATOM 853 C CA . CYS A 1 109 ? 12.733 3.756 -13.142 1.00 82.38 109 CYS A CA 1
ATOM 854 C C . CYS A 1 109 ? 12.308 2.554 -13.999 1.00 82.38 109 CYS A C 1
ATOM 856 O O . CYS A 1 109 ? 13.128 2.005 -14.735 1.00 82.38 109 CYS A O 1
ATOM 858 N N . SER A 1 110 ? 11.035 2.150 -13.950 1.00 86.62 110 SER A N 1
ATOM 859 C CA . SER A 1 110 ? 10.508 1.069 -14.795 1.00 86.62 110 SER A CA 1
ATOM 860 C C . SER A 1 110 ? 10.569 1.419 -16.287 1.00 86.62 110 SER A C 1
ATOM 862 O O . SER A 1 110 ? 11.044 0.618 -17.101 1.00 86.62 110 SER A O 1
ATOM 864 N N . SER A 1 111 ? 10.164 2.639 -16.646 1.00 85.56 111 SER A N 1
ATOM 865 C CA . SER A 1 111 ? 10.234 3.143 -18.020 1.00 85.5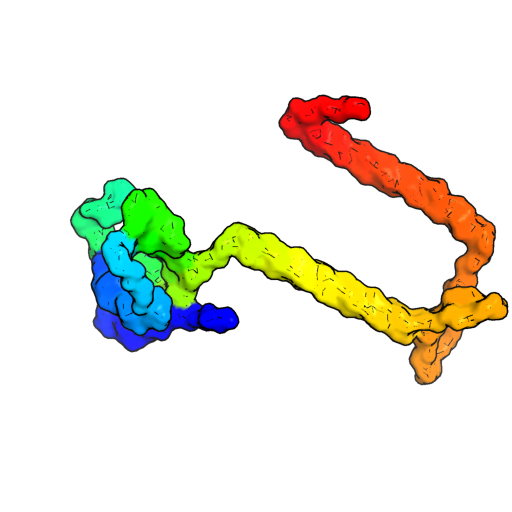6 111 SER A CA 1
ATOM 866 C C . SER A 1 111 ? 11.676 3.236 -18.514 1.00 85.56 111 SER A C 1
ATOM 868 O O . SER A 1 111 ? 11.980 2.748 -19.602 1.00 85.56 111 SER A O 1
ATOM 870 N N . LEU A 1 112 ? 12.590 3.770 -17.698 1.00 86.69 112 LEU A N 1
ATOM 871 C CA . LEU A 1 112 ? 14.019 3.840 -18.019 1.00 86.69 112 LEU A CA 1
ATOM 872 C C . LEU A 1 112 ? 14.630 2.450 -18.205 1.00 86.69 112 LEU A C 1
ATOM 874 O O . LEU A 1 112 ? 15.361 2.223 -19.167 1.00 86.69 112 LEU A O 1
ATOM 878 N N . ASN A 1 113 ? 14.290 1.496 -17.339 1.00 88.25 113 ASN A N 1
ATOM 879 C CA . ASN A 1 113 ? 14.747 0.115 -17.474 1.00 88.25 113 ASN A CA 1
ATOM 880 C C . ASN A 1 113 ? 14.221 -0.538 -18.754 1.00 88.25 113 ASN A C 1
ATOM 882 O O . ASN A 1 113 ? 14.955 -1.268 -19.423 1.00 88.25 113 ASN A O 1
ATOM 886 N N . SER A 1 114 ? 12.964 -0.281 -19.109 1.00 87.56 114 SER A N 1
ATOM 887 C CA . SER A 1 114 ? 12.365 -0.790 -20.345 1.00 87.56 114 SER A CA 1
ATOM 888 C C . SER A 1 114 ? 13.049 -0.189 -21.571 1.00 87.56 114 SER A C 1
ATOM 890 O O . SER A 1 114 ? 13.452 -0.925 -22.468 1.00 87.56 114 SER A O 1
ATOM 892 N N . LEU A 1 115 ? 13.298 1.120 -21.563 1.00 86.69 115 LEU A N 1
ATOM 893 C CA . LEU A 1 115 ? 14.031 1.819 -22.616 1.00 86.69 115 LEU A CA 1
ATOM 894 C C . LEU A 1 115 ? 15.469 1.298 -22.738 1.00 86.69 115 LEU A C 1
ATOM 896 O O . LEU A 1 115 ? 15.923 0.987 -23.837 1.00 86.69 115 LEU A O 1
ATOM 900 N N . GLN A 1 116 ? 16.169 1.102 -21.620 1.00 87.00 116 GLN A N 1
ATOM 901 C CA . GLN A 1 116 ? 17.518 0.542 -21.619 1.00 87.00 116 GLN A CA 1
ATOM 902 C C . GLN A 1 116 ? 17.538 -0.888 -22.177 1.00 87.00 116 GLN A C 1
ATOM 904 O O . GLN A 1 116 ? 18.446 -1.240 -22.934 1.00 87.00 116 GLN A O 1
ATOM 909 N N . LYS A 1 117 ? 16.548 -1.722 -21.830 1.00 85.19 117 LYS A N 1
ATOM 910 C CA . LYS A 1 117 ? 16.397 -3.071 -22.398 1.00 85.19 117 LYS A CA 1
ATOM 911 C C . LYS A 1 117 ? 16.136 -3.008 -23.902 1.00 85.19 117 LYS A C 1
ATOM 913 O O . LYS A 1 117 ? 16.787 -3.742 -24.641 1.00 85.19 117 LYS A O 1
ATOM 918 N N . SER A 1 118 ? 15.270 -2.107 -24.357 1.00 82.88 118 SER A N 1
ATOM 919 C CA . SER A 1 118 ? 14.998 -1.895 -25.781 1.00 82.88 118 SER A CA 1
ATOM 920 C C . SER A 1 118 ? 16.248 -1.450 -26.540 1.00 82.88 118 SER A C 1
ATOM 922 O O . SER A 1 118 ? 16.583 -2.066 -27.548 1.00 82.88 118 SER A O 1
ATOM 924 N N . ILE A 1 119 ? 17.015 -0.483 -26.021 1.00 80.38 119 ILE A N 1
ATOM 925 C CA . ILE A 1 119 ? 18.294 -0.059 -26.621 1.00 80.38 119 ILE A CA 1
ATOM 926 C C . ILE A 1 119 ? 19.289 -1.220 -26.666 1.00 80.38 119 ILE A C 1
ATOM 928 O O . ILE A 1 119 ? 19.910 -1.461 -27.701 1.00 80.38 119 ILE A O 1
ATOM 932 N N . LYS A 1 120 ? 19.435 -1.978 -25.571 1.00 78.69 120 LYS A N 1
ATOM 933 C CA . LYS A 1 120 ? 20.318 -3.156 -25.537 1.00 78.69 120 LYS A CA 1
ATOM 934 C C . LYS A 1 120 ? 19.895 -4.210 -26.559 1.00 78.69 120 LYS A C 1
ATOM 936 O O . LYS A 1 120 ? 20.759 -4.829 -27.175 1.00 78.69 120 LYS A O 1
ATOM 941 N N . ASN A 1 121 ? 18.595 -4.413 -26.753 1.00 78.75 121 ASN A N 1
ATOM 942 C CA . ASN A 1 121 ? 18.074 -5.342 -27.750 1.00 78.75 121 ASN A CA 1
ATOM 943 C C . ASN A 1 121 ? 18.353 -4.846 -29.174 1.00 78.75 121 ASN A C 1
ATOM 945 O O . ASN A 1 121 ? 18.893 -5.604 -29.973 1.00 78.75 121 ASN A O 1
ATOM 949 N N . VAL A 1 122 ? 18.095 -3.570 -29.471 1.00 73.88 122 VAL A N 1
ATOM 950 C CA . VAL A 1 122 ? 18.429 -2.947 -30.765 1.00 73.88 122 VAL A CA 1
ATOM 951 C C . VAL A 1 122 ? 19.931 -3.061 -31.043 1.00 73.88 122 VAL A C 1
ATOM 953 O O . VAL A 1 122 ? 20.324 -3.527 -32.108 1.00 73.88 122 VAL A O 1
ATOM 956 N N . HIS A 1 123 ? 20.794 -2.761 -30.071 1.00 67.06 123 HIS A N 1
ATOM 957 C CA . HIS A 1 123 ? 22.245 -2.874 -30.244 1.00 67.06 123 HIS A CA 1
ATOM 958 C C . HIS A 1 123 ? 22.713 -4.308 -30.554 1.00 67.06 123 HIS A C 1
ATOM 960 O O . HIS A 1 123 ? 23.687 -4.506 -31.274 1.00 67.06 123 HIS A O 1
ATOM 966 N N . LYS A 1 124 ? 22.010 -5.332 -30.052 1.00 67.75 124 LYS A N 1
ATOM 967 C CA . LYS A 1 124 ? 22.284 -6.734 -30.411 1.00 67.75 124 LYS A CA 1
ATOM 968 C C . LYS A 1 124 ? 21.809 -7.089 -31.817 1.00 67.75 124 LYS A C 1
ATOM 970 O O . LYS A 1 124 ? 22.352 -8.020 -32.404 1.00 67.75 124 LYS A O 1
ATOM 975 N N . VAL A 1 125 ? 20.807 -6.383 -32.332 1.00 69.88 125 VAL A N 1
ATOM 976 C CA . VAL A 1 125 ? 20.171 -6.647 -33.625 1.00 69.88 125 VAL A CA 1
ATOM 977 C C . VAL A 1 125 ? 20.796 -5.836 -34.756 1.00 69.88 125 VAL A C 1
ATOM 979 O O . VAL A 1 125 ? 20.607 -6.221 -35.896 1.00 69.88 125 VAL A O 1
ATOM 982 N N . PHE A 1 126 ? 21.575 -4.781 -34.511 1.00 68.44 126 PHE A N 1
ATOM 983 C CA . PHE A 1 126 ? 22.193 -3.990 -35.585 1.00 68.44 126 PHE A CA 1
ATOM 984 C C . PHE A 1 126 ? 23.722 -3.977 -35.504 1.00 68.44 126 PHE A C 1
ATOM 986 O O . PHE A 1 126 ? 24.313 -3.900 -34.431 1.00 68.44 126 PHE A O 1
ATOM 993 N N . ASN A 1 127 ? 24.377 -4.059 -36.660 1.00 69.50 127 ASN A N 1
ATOM 994 C CA . ASN A 1 127 ? 25.818 -3.931 -36.818 1.00 69.50 127 ASN A CA 1
ATOM 995 C C . ASN A 1 127 ? 26.140 -2.748 -37.735 1.00 69.50 127 ASN A C 1
ATOM 997 O O . ASN A 1 127 ? 25.574 -2.629 -38.825 1.00 69.50 127 ASN A O 1
ATOM 1001 N N . TRP A 1 128 ? 27.062 -1.892 -37.299 1.00 62.56 128 TRP A N 1
ATOM 1002 C CA . TRP A 1 128 ? 27.567 -0.787 -38.106 1.00 62.56 128 TRP A CA 1
ATOM 1003 C C . TRP A 1 128 ? 28.813 -1.226 -38.871 1.00 62.56 128 TRP A C 1
ATOM 1005 O O . TRP A 1 128 ? 29.780 -1.707 -38.280 1.00 62.56 128 TRP A O 1
ATOM 1015 N N . ASN A 1 129 ? 28.812 -1.032 -40.188 1.00 70.50 129 ASN A N 1
ATOM 1016 C CA . ASN A 1 129 ? 29.987 -1.237 -41.026 1.00 70.50 129 ASN A CA 1
ATOM 1017 C C . ASN A 1 129 ? 30.228 0.014 -41.873 1.00 70.50 129 ASN A C 1
ATOM 1019 O O . ASN A 1 129 ? 29.353 0.429 -42.624 1.00 70.50 129 ASN A O 1
ATOM 1023 N N . VAL A 1 130 ? 31.439 0.574 -41.818 1.00 66.62 130 VAL A N 1
ATOM 1024 C CA . VAL A 1 130 ? 31.812 1.814 -42.526 1.00 66.62 130 VAL A CA 1
ATOM 1025 C C . VAL A 1 130 ? 31.549 1.737 -44.039 1.00 66.62 130 VAL A C 1
ATOM 1027 O O . VAL A 1 130 ? 31.240 2.750 -44.655 1.00 66.62 130 VAL A O 1
ATOM 1030 N N . LYS A 1 131 ? 31.623 0.544 -44.648 1.00 66.56 131 LYS A N 1
ATOM 1031 C CA . LYS A 1 131 ? 31.361 0.343 -46.086 1.00 66.56 131 LYS A CA 1
ATOM 1032 C C . LYS A 1 131 ? 29.897 0.033 -46.424 1.00 66.56 131 LYS A C 1
ATOM 1034 O O . LYS A 1 131 ? 29.518 0.199 -47.577 1.00 66.56 131 LYS A O 1
ATOM 1039 N N . ARG A 1 132 ? 29.101 -0.476 -45.472 1.00 61.34 132 ARG A N 1
ATOM 1040 C CA . ARG A 1 132 ? 27.730 -0.987 -45.715 1.00 61.34 132 ARG A CA 1
ATOM 1041 C C . ARG A 1 132 ? 26.627 -0.253 -44.937 1.00 61.34 132 ARG A C 1
ATOM 1043 O O . ARG A 1 132 ? 25.459 -0.519 -45.176 1.00 61.34 132 ARG A O 1
ATOM 1050 N N . GLY A 1 133 ? 26.971 0.656 -44.027 1.00 65.12 133 GLY A N 1
ATOM 1051 C CA . GLY A 1 133 ? 26.015 1.359 -43.169 1.00 65.12 133 GLY A CA 1
ATOM 1052 C C . GLY A 1 133 ? 25.477 0.504 -42.011 1.00 65.12 133 GLY A C 1
ATOM 1053 O O . GLY A 1 133 ? 26.138 -0.434 -41.551 1.00 65.12 133 GLY A O 1
ATOM 1054 N N . PHE A 1 134 ? 24.285 0.853 -41.510 1.00 62.97 134 PHE A N 1
ATOM 1055 C CA . PHE A 1 134 ? 23.569 0.092 -40.479 1.00 62.97 134 PHE A CA 1
ATOM 1056 C C . PHE A 1 134 ? 22.930 -1.155 -41.095 1.00 62.97 134 PHE A C 1
ATOM 1058 O O . PHE A 1 134 ? 22.076 -1.052 -41.967 1.00 62.97 134 PHE A O 1
ATOM 1065 N N . THR A 1 135 ? 23.314 -2.336 -40.615 1.00 66.19 135 THR A N 1
ATOM 1066 C CA . THR A 1 135 ? 22.774 -3.620 -41.091 1.00 66.19 135 THR A CA 1
ATOM 1067 C C . THR A 1 135 ? 22.163 -4.397 -39.935 1.00 66.19 135 THR A C 1
ATOM 1069 O O . THR A 1 135 ? 22.728 -4.432 -38.843 1.00 66.19 135 THR A O 1
ATOM 1072 N N . LYS A 1 136 ? 21.002 -5.024 -40.140 1.00 66.12 136 LYS A N 1
ATOM 1073 C CA . LYS A 1 136 ? 20.419 -5.939 -39.151 1.00 66.12 136 LYS A CA 1
ATOM 1074 C C . LYS A 1 136 ? 21.293 -7.203 -39.076 1.00 66.12 136 LYS A C 1
ATOM 1076 O O . LYS A 1 136 ? 21.639 -7.767 -40.107 1.00 66.12 136 LYS A O 1
ATOM 1081 N N . ARG A 1 137 ? 21.676 -7.652 -37.879 1.00 64.06 137 ARG A N 1
ATOM 1082 C CA . ARG A 1 137 ? 22.288 -8.958 -37.617 1.00 64.06 137 ARG A CA 1
ATOM 1083 C C . ARG A 1 137 ? 21.225 -10.019 -37.859 1.00 64.06 137 ARG A C 1
ATOM 1085 O O . ARG A 1 137 ? 20.246 -10.106 -37.123 1.00 64.06 137 ARG A O 1
ATOM 1092 N N . ILE A 1 138 ? 21.419 -10.781 -38.920 1.00 59.34 138 ILE A N 1
ATOM 1093 C CA . ILE A 1 138 ? 20.526 -11.855 -39.335 1.00 59.34 138 ILE A CA 1
ATOM 1094 C C . ILE A 1 138 ? 20.971 -13.135 -38.615 1.00 59.34 138 ILE A C 1
ATOM 1096 O O . ILE A 1 138 ? 22.174 -13.388 -38.494 1.00 59.34 138 ILE A O 1
ATOM 1100 N N . ALA A 1 139 ? 20.025 -13.907 -38.078 1.00 56.12 139 ALA A N 1
ATOM 1101 C CA . ALA A 1 139 ? 20.320 -15.215 -37.498 1.00 56.12 139 ALA A CA 1
ATOM 1102 C C . ALA A 1 139 ? 20.734 -16.201 -38.606 1.00 56.12 139 ALA A C 1
ATOM 1104 O O . ALA A 1 139 ? 20.360 -16.041 -39.766 1.00 56.12 139 ALA A O 1
ATOM 1105 N N . TYR A 1 140 ? 21.532 -17.214 -38.267 1.00 43.09 140 TYR A N 1
ATOM 1106 C CA . TYR A 1 140 ? 22.051 -18.180 -39.239 1.00 43.09 140 TYR A CA 1
ATOM 1107 C C . TYR A 1 140 ? 20.889 -18.886 -39.972 1.00 43.09 140 TYR A C 1
ATOM 1109 O O . TYR A 1 140 ? 20.189 -19.688 -39.362 1.00 43.09 140 TYR A O 1
ATOM 1117 N N . GLY A 1 141 ? 20.671 -18.570 -41.256 1.00 52.44 141 GLY A N 1
ATOM 1118 C CA . GLY A 1 141 ? 19.639 -19.194 -42.101 1.00 52.44 141 GLY A CA 1
ATOM 1119 C C . GLY A 1 141 ? 18.511 -18.285 -42.613 1.00 52.44 141 GLY A C 1
ATOM 1120 O O . GLY A 1 141 ? 17.710 -18.749 -43.418 1.00 52.44 141 GLY A O 1
ATOM 1121 N N . GLU A 1 142 ? 18.439 -17.012 -42.216 1.00 53.00 142 GLU A N 1
ATOM 1122 C CA . GLU A 1 142 ? 17.468 -16.056 -42.783 1.00 53.00 142 GLU A CA 1
ATOM 1123 C C . GLU A 1 142 ? 18.068 -15.274 -43.971 1.00 53.00 142 GLU A C 1
ATOM 1125 O O . GLU A 1 142 ? 19.237 -14.883 -43.961 1.00 53.00 142 GLU A O 1
ATOM 1130 N N . THR A 1 143 ? 17.280 -15.049 -45.026 1.00 52.78 143 THR A N 1
ATOM 1131 C CA . THR A 1 143 ? 17.688 -14.263 -46.205 1.00 52.78 143 THR A CA 1
ATOM 1132 C C . THR A 1 143 ? 17.684 -12.764 -45.903 1.00 52.78 143 THR A C 1
ATOM 1134 O O . THR A 1 143 ? 16.725 -12.255 -45.325 1.00 52.78 143 THR A O 1
ATOM 1137 N N . GLU A 1 144 ? 18.740 -12.053 -46.323 1.00 49.09 144 GLU A N 1
ATOM 1138 C CA . GLU A 1 144 ? 18.907 -10.598 -46.183 1.00 49.09 144 GLU A CA 1
ATOM 1139 C C . GLU A 1 144 ? 17.655 -9.817 -46.618 1.00 49.09 144 GLU A C 1
ATOM 1141 O O . GLU A 1 144 ? 17.435 -9.576 -47.803 1.00 49.09 144 GLU A O 1
ATOM 1146 N N . THR A 1 145 ? 16.866 -9.310 -45.669 1.00 51.22 145 THR A N 1
ATOM 1147 C CA . THR A 1 145 ? 16.021 -8.143 -45.947 1.00 51.22 145 THR A CA 1
ATOM 1148 C C . THR A 1 145 ? 16.920 -6.914 -45.910 1.00 51.22 145 THR A C 1
ATOM 1150 O O . THR A 1 145 ? 17.221 -6.383 -44.836 1.00 51.22 145 THR A O 1
ATOM 1153 N N . LYS A 1 146 ? 17.402 -6.500 -47.085 1.00 45.31 146 LYS A N 1
ATOM 1154 C CA . LYS A 1 146 ? 18.135 -5.246 -47.287 1.00 45.31 146 LYS A CA 1
ATOM 1155 C C . LYS A 1 146 ? 17.247 -4.066 -46.875 1.00 45.31 146 LYS A C 1
ATOM 1157 O O . LYS A 1 146 ? 16.412 -3.615 -47.649 1.00 45.31 146 LYS A O 1
ATOM 1162 N N . TYR A 1 147 ? 17.452 -3.545 -45.672 1.00 48.41 147 TYR A N 1
ATOM 1163 C CA . TYR A 1 147 ? 17.072 -2.172 -45.349 1.00 48.41 147 TYR A CA 1
ATOM 1164 C C . TYR A 1 147 ? 18.280 -1.286 -45.661 1.00 48.41 147 TYR A C 1
ATOM 1166 O O . TYR A 1 147 ? 19.092 -0.985 -44.790 1.00 48.41 147 TYR A O 1
ATOM 1174 N N . GLU A 1 148 ? 18.456 -0.954 -46.940 1.00 47.84 148 GLU A N 1
ATOM 1175 C CA . GLU A 1 148 ? 19.417 0.066 -47.364 1.00 47.84 148 GLU A CA 1
ATOM 1176 C C . GLU A 1 148 ? 18.725 1.423 -47.291 1.00 47.84 148 GLU A C 1
ATOM 1178 O O . GLU A 1 148 ? 18.062 1.815 -48.242 1.00 47.84 148 GLU A O 1
ATOM 1183 N N . PHE A 1 149 ? 18.890 2.143 -46.180 1.00 47.09 149 PHE A N 1
ATOM 1184 C CA . PHE A 1 149 ? 18.534 3.560 -46.157 1.00 47.09 149 PHE A CA 1
ATOM 1185 C C . PHE A 1 149 ? 19.523 4.305 -47.050 1.00 47.09 149 PHE A C 1
ATOM 1187 O O . PHE A 1 149 ? 20.706 4.448 -46.709 1.00 47.09 149 PHE A O 1
ATOM 1194 N N . ARG A 1 150 ? 19.077 4.748 -48.225 1.00 47.53 150 ARG A N 1
ATOM 1195 C CA . ARG A 1 150 ? 19.919 5.575 -49.098 1.00 47.53 150 ARG A CA 1
ATOM 1196 C C . ARG A 1 150 ? 20.091 6.941 -48.436 1.00 47.53 150 ARG A C 1
ATOM 1198 O O . ARG A 1 150 ? 19.168 7.470 -47.832 1.00 47.53 150 ARG A O 1
ATOM 1205 N N . ALA A 1 151 ? 21.257 7.570 -48.586 1.00 50.97 151 ALA A N 1
ATOM 1206 C CA . ALA A 1 151 ? 21.503 8.914 -48.041 1.00 50.97 151 ALA A CA 1
ATOM 1207 C C . ALA A 1 151 ? 20.492 9.978 -48.537 1.00 50.97 151 ALA A C 1
ATOM 1209 O O . ALA A 1 151 ? 20.345 11.027 -47.915 1.00 50.97 151 ALA A O 1
ATOM 1210 N N . SER A 1 152 ? 19.787 9.703 -49.640 1.00 52.19 152 SER A N 1
ATOM 1211 C CA . SER A 1 152 ? 18.648 10.484 -50.128 1.00 52.19 152 SER A CA 1
ATOM 1212 C C . SER A 1 152 ? 17.408 10.390 -49.231 1.00 52.19 152 SER A C 1
ATOM 1214 O O . SER A 1 152 ? 16.739 11.396 -49.059 1.00 52.19 152 SER A O 1
ATOM 1216 N N . GLU A 1 153 ? 17.139 9.239 -48.614 1.00 48.19 153 GLU A N 1
ATOM 1217 C CA . GLU A 1 153 ? 15.981 9.003 -47.730 1.00 48.19 153 GLU A CA 1
ATOM 1218 C C . GLU A 1 153 ? 16.205 9.601 -46.328 1.00 48.19 153 GLU A C 1
ATOM 1220 O O . GLU A 1 153 ? 15.270 9.989 -45.641 1.00 48.19 153 GLU A O 1
ATOM 1225 N N . LEU A 1 154 ? 17.467 9.782 -45.921 1.00 50.53 154 LEU A N 1
ATOM 1226 C CA . LEU A 1 154 ? 17.827 10.510 -44.695 1.00 50.53 154 LEU A CA 1
ATOM 1227 C C . LEU A 1 154 ? 17.549 12.021 -44.775 1.00 50.53 154 LEU A C 1
ATOM 1229 O O . LEU A 1 154 ? 17.471 12.675 -43.734 1.00 50.53 154 LEU A O 1
ATOM 1233 N N . LYS A 1 155 ? 17.414 12.595 -45.981 1.00 52.22 155 LYS A N 1
ATOM 1234 C CA . LYS A 1 155 ? 17.019 14.005 -46.137 1.00 52.22 155 LYS A CA 1
ATOM 1235 C C . LYS A 1 155 ? 15.534 14.220 -45.835 1.00 52.22 155 LYS A C 1
ATOM 1237 O O . LYS A 1 155 ? 15.211 15.266 -45.275 1.00 52.22 155 LYS A O 1
ATOM 1242 N N . ASP A 1 156 ? 14.687 13.228 -46.112 1.00 51.97 156 ASP A N 1
ATOM 1243 C CA . ASP A 1 156 ? 13.241 13.299 -45.860 1.00 51.97 156 ASP A CA 1
ATOM 1244 C C . ASP A 1 156 ? 12.868 13.074 -44.389 1.00 51.97 156 ASP A C 1
ATOM 1246 O O . ASP A 1 156 ? 11.815 13.504 -43.937 1.00 51.97 156 ASP A O 1
ATOM 1250 N N . LEU A 1 157 ? 13.772 12.537 -43.566 1.00 48.34 157 LEU A N 1
ATOM 1251 C CA . LEU A 1 157 ? 13.526 12.437 -42.124 1.00 48.34 157 LEU A CA 1
ATOM 1252 C C . LEU A 1 157 ? 13.383 13.809 -41.445 1.00 48.34 157 LEU A C 1
ATOM 1254 O O . LEU A 1 157 ? 12.710 13.906 -40.423 1.00 48.34 157 LEU A O 1
ATOM 1258 N N . ARG A 1 158 ? 13.975 14.885 -41.988 1.00 48.78 158 ARG A N 1
ATOM 1259 C CA . ARG A 1 158 ? 13.765 16.251 -41.466 1.00 48.78 158 ARG A CA 1
ATOM 1260 C C . ARG A 1 158 ? 12.409 16.839 -41.862 1.00 48.78 158 ARG A C 1
ATOM 1262 O O . ARG A 1 158 ? 11.887 17.639 -41.089 1.00 48.78 158 ARG A O 1
ATOM 1269 N N . SER A 1 159 ? 11.858 16.478 -43.022 1.00 57.84 159 SER A N 1
ATOM 1270 C CA . SER A 1 159 ? 10.505 16.888 -43.426 1.00 57.84 159 SER A CA 1
ATOM 1271 C C . SER A 1 159 ? 9.445 16.068 -42.692 1.00 57.84 159 SER A C 1
ATOM 1273 O O . SER A 1 159 ? 8.524 16.660 -42.139 1.00 57.84 159 SER A O 1
ATOM 1275 N N . GLU A 1 160 ? 9.631 14.753 -42.555 1.00 52.31 160 GLU A N 1
ATOM 1276 C CA . GLU A 1 160 ? 8.720 13.885 -41.790 1.00 52.31 160 GLU A CA 1
ATOM 1277 C C . GLU A 1 160 ? 8.731 14.197 -40.284 1.00 52.31 160 GLU A C 1
ATOM 1279 O O . GLU A 1 160 ? 7.670 14.314 -39.673 1.00 52.31 160 GLU A O 1
ATOM 1284 N N . SER A 1 161 ? 9.907 14.450 -39.688 1.00 54.69 161 SER A N 1
ATOM 1285 C CA . SER A 1 161 ? 9.987 14.910 -38.287 1.00 54.69 161 SER A CA 1
ATOM 1286 C C . SER A 1 161 ? 9.322 16.277 -38.096 1.00 54.69 161 SER A C 1
ATOM 1288 O O . SER A 1 161 ? 8.837 16.572 -37.008 1.00 54.69 161 SER A O 1
ATOM 1290 N N . GLY A 1 162 ? 9.308 17.127 -39.129 1.00 62.47 162 GLY A N 1
ATOM 1291 C CA . GLY A 1 162 ? 8.665 18.438 -39.088 1.00 62.47 162 GLY A CA 1
ATOM 1292 C C . GLY A 1 162 ? 7.141 18.344 -39.073 1.00 62.47 162 GLY A C 1
ATOM 1293 O O . GLY A 1 162 ? 6.497 19.058 -38.305 1.00 62.47 162 GLY A O 1
ATOM 1294 N N . ASP A 1 163 ? 6.568 17.445 -39.872 1.00 64.19 163 ASP A N 1
ATOM 1295 C CA . ASP A 1 163 ? 5.117 17.263 -39.955 1.00 64.19 163 ASP A CA 1
ATOM 1296 C C . ASP A 1 163 ? 4.559 16.519 -38.737 1.00 64.19 163 ASP A C 1
ATOM 1298 O O . ASP A 1 163 ? 3.523 16.914 -38.197 1.00 64.19 163 ASP A O 1
ATOM 1302 N N . GLU A 1 164 ? 5.273 15.514 -38.225 1.00 67.69 164 GLU A N 1
ATOM 1303 C CA . GLU A 1 164 ? 4.867 14.819 -37.001 1.00 67.69 164 GLU A CA 1
ATOM 1304 C C . GLU A 1 164 ? 5.000 15.725 -35.764 1.00 67.69 164 GLU A C 1
ATOM 1306 O O . GLU A 1 164 ? 4.090 15.779 -34.934 1.00 67.69 164 GLU A O 1
ATOM 1311 N N . PHE A 1 165 ? 6.067 16.529 -35.675 1.00 67.44 165 PHE A N 1
ATOM 1312 C CA . PHE A 1 165 ? 6.217 17.536 -34.618 1.00 67.44 165 PHE A CA 1
ATOM 1313 C C . PHE A 1 165 ? 5.142 18.628 -34.704 1.00 67.44 165 PHE A C 1
ATOM 1315 O O . PHE A 1 165 ? 4.614 19.059 -33.680 1.00 67.44 165 PHE A O 1
ATOM 1322 N N . ARG A 1 166 ? 4.752 19.044 -35.916 1.00 67.25 166 ARG A N 1
ATOM 1323 C CA . ARG A 1 166 ? 3.633 19.975 -36.129 1.00 67.25 166 ARG A CA 1
ATOM 1324 C C . ARG A 1 166 ? 2.305 19.386 -35.689 1.00 67.25 166 ARG A C 1
ATOM 1326 O O . ARG A 1 166 ? 1.543 20.080 -35.022 1.00 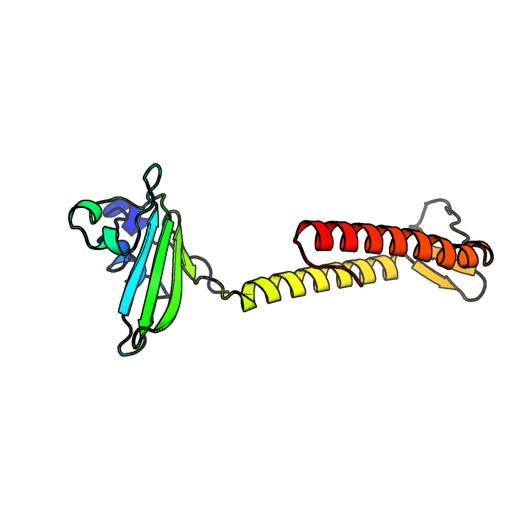67.25 166 ARG A O 1
ATOM 1333 N N . LEU A 1 167 ? 2.032 18.126 -36.017 1.00 73.50 167 LEU A N 1
ATOM 1334 C CA . LEU A 1 167 ? 0.820 17.436 -35.577 1.00 73.50 167 LEU A CA 1
ATOM 1335 C C . LEU A 1 167 ? 0.776 17.305 -34.053 1.00 73.50 167 LEU A C 1
ATOM 1337 O O . LEU A 1 167 ? -0.261 17.578 -33.453 1.00 73.50 167 LEU A O 1
ATOM 1341 N N . GLN A 1 168 ? 1.902 16.965 -33.424 1.00 69.75 168 GLN A N 1
ATOM 1342 C CA . GLN A 1 168 ? 2.007 16.885 -31.967 1.00 69.75 168 GLN A CA 1
ATOM 1343 C C . GLN A 1 168 ? 1.854 18.257 -31.296 1.00 69.75 168 GLN A C 1
ATOM 1345 O O . GLN A 1 168 ? 1.140 18.352 -30.302 1.00 69.75 168 GLN A O 1
ATOM 1350 N N . SER A 1 169 ? 2.443 19.319 -31.858 1.00 67.25 169 SER A N 1
ATOM 1351 C CA . SER A 1 169 ? 2.247 20.699 -31.388 1.00 67.25 169 SER A CA 1
ATOM 1352 C C . SER A 1 169 ? 0.788 21.123 -31.519 1.00 67.25 169 SER A C 1
ATOM 1354 O O . SER A 1 169 ? 0.215 21.630 -30.570 1.00 67.25 169 SER A O 1
ATOM 1356 N N . THR A 1 170 ? 0.153 20.836 -32.657 1.00 75.81 170 THR A N 1
ATOM 1357 C CA . THR A 1 170 ? -1.243 21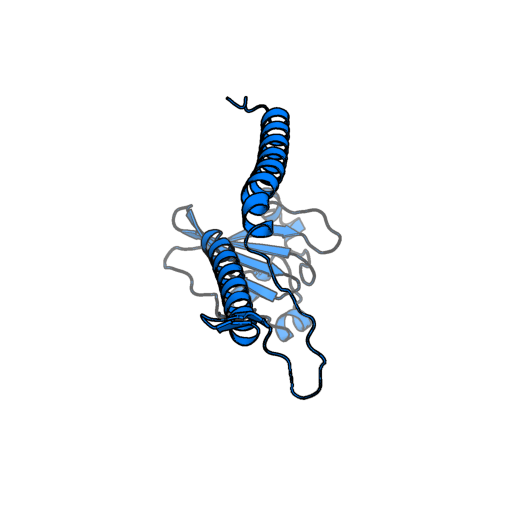.221 -32.915 1.00 75.81 170 THR A CA 1
ATOM 1358 C C . THR A 1 170 ? -2.207 20.478 -31.985 1.00 75.81 170 THR A C 1
ATOM 1360 O O . THR A 1 170 ? -3.167 21.065 -31.494 1.00 75.81 170 THR A O 1
ATOM 1363 N N . LEU A 1 171 ? -1.949 19.195 -31.705 1.00 75.75 171 LEU A N 1
ATOM 1364 C CA . LEU A 1 171 ? -2.704 18.421 -30.714 1.00 75.75 171 LEU A CA 1
ATOM 1365 C C . LEU A 1 171 ? -2.505 18.964 -29.299 1.00 75.75 171 LEU A C 1
ATOM 1367 O O . LEU A 1 171 ? -3.469 19.065 -28.546 1.00 75.75 171 LEU A O 1
ATOM 1371 N N . LEU A 1 172 ? -1.271 19.318 -28.941 1.00 70.94 172 LEU A N 1
ATOM 1372 C CA . LEU A 1 172 ? -0.960 19.892 -27.639 1.00 70.94 172 LEU A CA 1
ATOM 1373 C C . LEU A 1 172 ? -1.644 21.257 -27.462 1.00 70.94 172 LEU A C 1
ATOM 1375 O O . LEU A 1 172 ? -2.295 21.467 -26.445 1.00 70.94 172 LEU A O 1
ATOM 1379 N N . ASP A 1 173 ? -1.579 22.136 -28.461 1.00 71.31 173 ASP A N 1
ATOM 1380 C CA . ASP A 1 173 ? -2.212 23.459 -28.434 1.00 71.31 173 ASP A CA 1
ATOM 1381 C C . ASP A 1 173 ? -3.743 23.363 -28.395 1.00 71.31 173 ASP A C 1
ATOM 1383 O O . ASP A 1 173 ? -4.391 24.097 -27.646 1.00 71.31 173 ASP A O 1
ATOM 1387 N N . ALA A 1 174 ? -4.337 22.412 -29.125 1.00 74.00 174 ALA A N 1
ATOM 1388 C CA . ALA A 1 174 ? -5.773 22.144 -29.056 1.00 74.00 174 ALA A CA 1
ATOM 1389 C C . ALA A 1 174 ? -6.202 21.692 -27.648 1.00 74.00 174 ALA A C 1
ATOM 1391 O O . ALA A 1 174 ? -7.168 22.224 -27.101 1.00 74.00 174 ALA A O 1
ATOM 1392 N N . LEU A 1 175 ? -5.449 20.772 -27.032 1.00 69.94 175 LEU A N 1
ATOM 1393 C CA . LEU A 1 175 ? -5.717 20.289 -25.674 1.00 69.94 175 LEU A CA 1
ATOM 1394 C C . LEU A 1 175 ? -5.516 21.382 -24.615 1.00 69.94 175 LEU A C 1
ATOM 1396 O O . LEU A 1 175 ? -6.294 21.464 -23.668 1.00 69.94 175 LEU A O 1
ATOM 1400 N N . LEU A 1 176 ? -4.497 22.233 -24.773 1.00 66.31 176 LEU A N 1
ATOM 1401 C CA . LEU A 1 176 ? -4.227 23.365 -23.878 1.00 66.31 176 LEU A CA 1
ATOM 1402 C C . LEU A 1 176 ? -5.311 24.453 -23.983 1.00 66.31 176 LEU A C 1
ATOM 1404 O O . LEU A 1 176 ? -5.724 25.017 -22.966 1.00 66.31 176 LEU A O 1
ATOM 1408 N N . THR A 1 177 ? -5.831 24.688 -25.188 1.00 73.12 177 THR A N 1
ATOM 1409 C CA . THR A 1 177 ? -6.933 25.631 -25.429 1.00 73.12 177 THR A CA 1
ATOM 1410 C C . THR A 1 177 ? -8.249 25.123 -24.831 1.00 73.12 177 THR A C 1
ATOM 1412 O O . THR A 1 177 ? -9.001 25.903 -24.246 1.00 73.12 177 THR A O 1
ATOM 1415 N N . GLU A 1 178 ? -8.517 23.815 -24.910 1.00 70.00 178 GLU A N 1
ATOM 1416 C CA . GLU A 1 178 ? -9.722 23.186 -24.346 1.00 70.00 178 GLU A CA 1
ATOM 1417 C C . GLU A 1 178 ? -9.774 23.278 -22.808 1.00 70.00 178 GLU A C 1
ATOM 1419 O O . GLU A 1 178 ? -10.850 23.417 -22.227 1.00 70.00 178 GLU A O 1
ATOM 1424 N N . ILE A 1 179 ? -8.612 23.301 -22.142 1.00 69.50 179 ILE A N 1
ATOM 1425 C CA . ILE A 1 179 ? -8.495 23.533 -20.690 1.00 69.50 179 ILE A CA 1
ATOM 1426 C C . ILE A 1 179 ? -8.354 25.020 -20.306 1.00 69.50 179 ILE A C 1
ATOM 1428 O O . ILE A 1 179 ? -8.134 25.334 -19.135 1.00 69.50 179 ILE A O 1
ATOM 1432 N N . GLY A 1 180 ? -8.504 25.942 -21.264 1.00 62.56 180 GLY A N 1
ATOM 1433 C CA . GLY A 1 180 ? -8.561 27.388 -21.021 1.00 62.56 180 GLY A CA 1
ATOM 1434 C C . GLY A 1 180 ? -7.210 28.090 -20.853 1.00 62.56 180 GLY A C 1
ATOM 1435 O O . GLY A 1 180 ? -7.177 29.214 -20.348 1.00 62.56 180 GLY A O 1
ATOM 1436 N N . ILE A 1 181 ? -6.102 27.465 -21.264 1.00 55.06 181 ILE A N 1
ATOM 1437 C CA . ILE A 1 181 ? -4.771 28.086 -21.263 1.00 55.06 181 ILE A CA 1
ATOM 1438 C C . ILE A 1 181 ? -4.475 28.571 -22.691 1.00 55.06 181 ILE A C 1
ATOM 1440 O O . ILE A 1 181 ? -4.349 27.739 -23.587 1.00 55.06 181 ILE A O 1
ATOM 1444 N N . PRO A 1 182 ? -4.366 29.889 -22.947 1.00 54.00 182 PRO A N 1
ATOM 1445 C CA . PRO A 1 182 ? -4.075 30.378 -24.291 1.00 54.00 182 PRO A CA 1
ATOM 1446 C C . PRO A 1 182 ? -2.652 29.981 -24.714 1.00 54.00 182 PRO A C 1
ATOM 1448 O O . PRO A 1 182 ? -1.686 30.297 -24.017 1.00 54.00 182 PRO A O 1
ATOM 1451 N N . SER A 1 183 ? -2.528 29.295 -25.854 1.00 54.31 183 SER A N 1
ATOM 1452 C CA . SER A 1 183 ? -1.247 29.026 -26.522 1.00 54.31 183 SER A CA 1
ATOM 1453 C C . SER A 1 183 ? -0.729 30.305 -27.198 1.00 54.31 183 SER A C 1
ATOM 1455 O O . SER A 1 183 ? -1.517 31.044 -27.791 1.00 54.31 183 SER A O 1
ATOM 1457 N N . ALA A 1 184 ? 0.574 30.580 -27.082 1.00 51.59 184 ALA A N 1
ATOM 1458 C CA . ALA A 1 184 ? 1.239 31.751 -27.670 1.00 51.59 184 ALA A CA 1
ATOM 1459 C C . ALA A 1 184 ? 1.601 31.551 -29.147 1.00 51.59 184 ALA A C 1
ATOM 1461 O O . ALA A 1 184 ? 1.995 30.418 -29.500 1.00 51.59 184 ALA A O 1
#

Secondary structure (DSSP, 8-state):
-PPPB--HHHHHHH--BTTTIIIIIGGGSTT--PPTT-EEEEEEEE-TTS--EEHHHHTSGGGTT-B-TTSEEEEEEEETTEEEEEEEEETTEEEEPPPHHHHHHHHHHHHHHHHHHHHHHHHHHEEEETTTEEEE---TT---------TTHHHHHHHHHHHHHHHHHHHHHHHHHHTT----

Radius of gyration: 28.32 Å; chains: 1; bounding box: 55×51×71 Å

InterPro domains:
  IPR007018 Mediator complex, subunit Med6 [PF04934] (5-129)
  IPR038566 Mediator complex, subunit Med6 superfamily [G3DSA:3.10.450.580] (1-123)

Sequence (184 aa):
MEGAFINKEFIQQEGLTLENIIHPYFESSPYYKPERGSKLEISFAQPHGSAVLSAAHLSKPEHKSVSVDQGLVVIDEVLNNEIIAKYIVKDGYILPAPTFYNLIAGRVCSSLNSLQKSIKNVHKVFNWNVKRGFTKRIAYGETETKYEFRASELKDLRSESGDEFRLQSTLLDALLTEIGIPSA